Protein AF-A0A2R6FE51-F1 (afdb_monomer)

Structure (mmCIF, N/CA/C/O backbone):
data_AF-A0A2R6FE51-F1
#
_entry.id   AF-A0A2R6FE51-F1
#
loop_
_atom_site.group_PDB
_atom_site.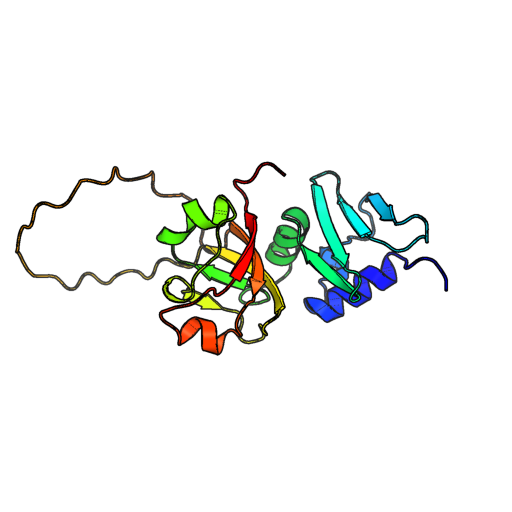id
_atom_site.type_symbol
_atom_site.label_atom_id
_atom_site.label_alt_id
_atom_site.label_comp_id
_atom_site.label_asym_id
_atom_site.label_entity_id
_atom_site.label_seq_id
_atom_site.pdbx_PDB_ins_code
_atom_site.Cartn_x
_atom_site.Cartn_y
_atom_site.Cartn_z
_atom_site.occupancy
_atom_site.B_iso_or_equiv
_atom_site.auth_seq_id
_atom_site.auth_comp_id
_atom_site.auth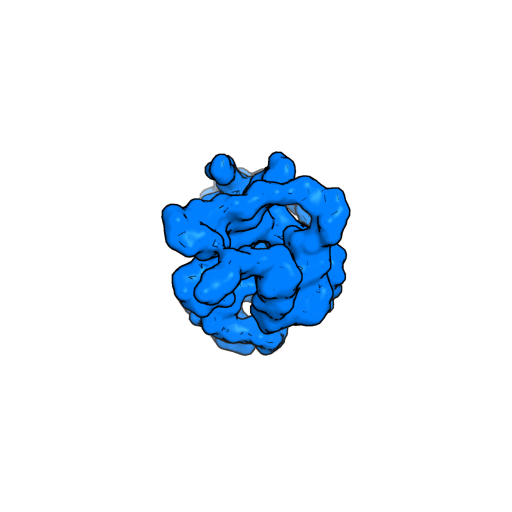_asym_id
_atom_site.auth_atom_id
_atom_site.pdbx_PDB_model_num
ATOM 1 N N . MET A 1 1 ? -25.058 5.814 13.619 1.00 47.75 1 MET A N 1
ATOM 2 C CA . MET A 1 1 ? -24.159 4.750 13.125 1.00 47.75 1 MET A CA 1
ATOM 3 C C . MET A 1 1 ? -23.076 4.583 14.176 1.00 47.75 1 MET A C 1
ATOM 5 O O . MET A 1 1 ? -22.530 5.600 14.585 1.00 47.75 1 MET A O 1
ATOM 9 N N . GLY A 1 2 ? -22.875 3.376 14.715 1.00 59.19 2 GLY A N 1
ATOM 10 C CA . GLY A 1 2 ? -21.846 3.139 15.736 1.00 59.19 2 GLY A CA 1
ATOM 11 C C . GLY A 1 2 ? -20.457 3.513 15.215 1.00 59.19 2 GLY A C 1
ATOM 12 O O . GLY A 1 2 ? -20.243 3.555 14.006 1.00 59.19 2 GLY A O 1
ATOM 13 N N . ALA A 1 3 ? -19.526 3.832 16.112 1.00 66.06 3 ALA A N 1
ATOM 14 C CA . ALA A 1 3 ? -18.155 4.113 15.708 1.00 66.06 3 ALA A CA 1
ATOM 15 C C . ALA A 1 3 ? -17.566 2.871 15.020 1.00 66.06 3 ALA A C 1
ATOM 17 O O . ALA A 1 3 ? -17.576 1.799 15.622 1.00 66.06 3 ALA A O 1
ATOM 18 N N . THR A 1 4 ? -17.039 3.022 13.797 1.00 79.56 4 THR A N 1
ATOM 19 C CA . THR A 1 4 ? -16.374 1.937 13.059 1.00 79.56 4 THR A CA 1
ATOM 20 C C . THR A 1 4 ? -15.359 1.245 13.964 1.00 79.56 4 THR A C 1
ATOM 22 O O . THR A 1 4 ? -14.414 1.879 14.467 1.00 79.56 4 THR A O 1
ATOM 25 N N . GLY A 1 5 ? -15.631 -0.028 14.239 1.00 88.88 5 GLY A N 1
ATOM 26 C CA . GLY A 1 5 ? -14.867 -0.881 15.142 1.00 88.88 5 GLY A CA 1
ATOM 27 C C . GLY A 1 5 ? -13.683 -1.536 14.438 1.00 88.88 5 GLY A C 1
ATOM 28 O O . GLY A 1 5 ? -13.526 -1.427 13.225 1.00 88.88 5 GLY A O 1
ATOM 29 N N . ILE A 1 6 ? -12.840 -2.237 15.197 1.00 93.75 6 ILE A N 1
ATOM 30 C CA . ILE A 1 6 ? -11.646 -2.875 14.629 1.00 93.75 6 ILE A CA 1
ATOM 31 C C . ILE A 1 6 ? -11.989 -3.994 13.636 1.00 93.75 6 ILE A C 1
ATOM 33 O O . ILE A 1 6 ? -11.335 -4.092 12.607 1.00 93.75 6 ILE A O 1
ATOM 37 N N . GLU A 1 7 ? -13.048 -4.772 13.877 1.00 95.31 7 GLU A N 1
ATOM 38 C CA . GLU A 1 7 ? -13.475 -5.839 12.953 1.00 95.31 7 GLU A CA 1
ATOM 39 C C . GLU A 1 7 ? -13.936 -5.289 11.597 1.00 95.31 7 GLU A C 1
ATOM 41 O O . GLU A 1 7 ? -13.681 -5.880 10.548 1.00 95.31 7 GLU A O 1
ATOM 46 N N . GLU A 1 8 ? -14.562 -4.112 11.597 1.00 95.06 8 GLU A N 1
ATOM 47 C CA . GLU A 1 8 ? -14.951 -3.432 10.363 1.00 95.06 8 GLU A CA 1
ATOM 48 C C . GLU A 1 8 ? -13.709 -2.944 9.606 1.00 95.06 8 GLU A C 1
ATOM 50 O O . GLU A 1 8 ? -13.599 -3.159 8.403 1.00 95.06 8 GLU A O 1
ATOM 55 N N . LEU A 1 9 ? -12.714 -2.390 10.312 1.00 97.00 9 LEU A N 1
ATOM 56 C CA . LEU A 1 9 ? -11.430 -2.021 9.704 1.00 97.00 9 LEU A CA 1
ATOM 57 C C . LEU A 1 9 ? -10.690 -3.241 9.133 1.00 97.00 9 LEU A C 1
ATOM 59 O O . LEU A 1 9 ? -10.099 -3.136 8.060 1.00 97.00 9 LEU A O 1
ATOM 63 N N . ARG A 1 10 ? -10.748 -4.401 9.801 1.00 98.00 10 ARG A N 1
ATOM 64 C CA . ARG A 1 10 ? -10.205 -5.659 9.261 1.00 98.00 10 ARG A CA 1
ATOM 65 C C . ARG A 1 10 ? -10.913 -6.079 7.982 1.00 98.00 10 ARG A C 1
ATOM 67 O O . ARG A 1 10 ? -10.242 -6.393 7.008 1.00 98.00 10 ARG A O 1
ATOM 74 N N . THR A 1 11 ? -12.241 -6.005 7.967 1.00 98.00 11 THR A N 1
ATOM 75 C CA . THR A 1 11 ? -13.047 -6.324 6.780 1.00 98.00 11 THR A CA 1
ATOM 76 C C . THR A 1 11 ? -12.675 -5.422 5.600 1.00 98.00 11 THR A C 1
ATOM 78 O O . THR A 1 11 ? -12.488 -5.904 4.485 1.00 98.00 11 THR A O 1
ATOM 81 N N . VAL A 1 12 ? -12.499 -4.117 5.839 1.00 97.94 12 VAL A N 1
ATOM 82 C CA . VAL A 1 12 ? -12.044 -3.180 4.798 1.00 97.94 12 VAL A CA 1
ATOM 83 C C . VAL A 1 12 ? -10.639 -3.535 4.306 1.00 97.94 12 VAL A C 1
ATOM 85 O O . VAL A 1 12 ? -10.382 -3.488 3.105 1.00 97.94 12 VAL A O 1
ATOM 88 N N . ALA A 1 13 ? -9.730 -3.912 5.206 1.00 98.50 13 ALA A N 1
ATOM 89 C CA . ALA A 1 13 ? -8.373 -4.299 4.835 1.00 98.50 13 ALA A CA 1
ATOM 90 C C . ALA A 1 13 ? -8.360 -5.570 3.976 1.00 98.50 13 ALA A C 1
ATOM 92 O O . ALA A 1 13 ? -7.676 -5.597 2.954 1.00 98.50 13 ALA A O 1
ATOM 93 N N . ASP A 1 14 ? -9.149 -6.581 4.347 1.00 98.50 14 ASP A N 1
ATOM 94 C CA . ASP A 1 14 ? -9.298 -7.809 3.563 1.00 98.50 14 ASP A CA 1
ATOM 95 C C . ASP A 1 14 ? -9.860 -7.527 2.167 1.00 98.50 14 ASP A C 1
ATOM 97 O O . ASP A 1 14 ? -9.422 -8.126 1.187 1.00 98.50 14 ASP A O 1
ATOM 101 N N . TYR A 1 15 ? -10.790 -6.576 2.055 1.00 97.69 15 TYR A N 1
ATOM 102 C CA . TYR A 1 15 ? -11.315 -6.149 0.762 1.00 97.69 15 TYR A CA 1
ATOM 103 C C . TYR A 1 15 ? -10.266 -5.414 -0.083 1.00 97.69 15 TYR A C 1
ATOM 105 O O . TYR A 1 15 ? -10.158 -5.654 -1.282 1.00 97.69 15 TYR A O 1
ATOM 113 N N . GLN A 1 16 ? -9.495 -4.513 0.528 1.00 98.25 16 GLN A N 1
ATOM 114 C CA . GLN A 1 16 ? -8.570 -3.646 -0.201 1.00 98.25 16 GLN A CA 1
ATOM 115 C C . GLN A 1 16 ? -7.270 -4.347 -0.614 1.00 98.25 16 GLN A C 1
ATOM 117 O O . GLN A 1 16 ? -6.754 -4.074 -1.692 1.00 98.25 16 GLN A O 1
ATOM 122 N N . PHE A 1 17 ? -6.726 -5.217 0.236 1.00 98.38 17 PHE A N 1
ATOM 123 C CA . PHE A 1 17 ? -5.410 -5.838 0.029 1.00 98.38 17 PHE A CA 1
ATOM 124 C C . PHE A 1 17 ? -5.492 -7.359 -0.195 1.00 98.38 17 PHE A C 1
ATOM 126 O O . PHE A 1 17 ? -4.527 -7.997 -0.626 1.00 98.38 17 PHE A O 1
ATOM 133 N N . GLY A 1 18 ? -6.657 -7.953 0.065 1.00 97.75 18 GLY A N 1
ATOM 134 C CA . GLY A 1 18 ? -6.905 -9.387 -0.016 1.00 97.75 18 GLY A CA 1
ATOM 135 C C . GLY A 1 18 ? -7.064 -10.047 1.350 1.00 97.75 18 GLY A C 1
ATOM 136 O O . GLY A 1 18 ? -6.612 -9.537 2.374 1.00 97.75 18 GLY A O 1
ATOM 137 N N . ALA A 1 19 ? -7.705 -11.216 1.346 1.00 98.00 19 ALA A N 1
ATOM 138 C CA . ALA A 1 19 ? -8.015 -11.972 2.553 1.00 98.00 19 ALA A CA 1
ATOM 139 C C . ALA A 1 19 ? -6.767 -12.237 3.414 1.00 98.00 19 ALA A C 1
ATOM 141 O O . ALA A 1 19 ? -5.756 -12.738 2.921 1.00 98.00 19 ALA A O 1
ATOM 142 N N . GLY A 1 20 ? -6.860 -11.918 4.706 1.00 98.00 20 GLY A N 1
ATOM 143 C CA . GLY A 1 20 ? -5.772 -12.031 5.679 1.00 98.00 20 GLY A CA 1
ATOM 144 C C . GLY A 1 20 ? -5.088 -10.696 5.989 1.00 98.00 20 GLY A C 1
ATOM 145 O O . GLY A 1 20 ? -4.409 -10.585 7.012 1.00 98.00 20 GLY A O 1
ATOM 146 N N . ALA A 1 21 ? -5.308 -9.659 5.176 1.00 98.56 21 ALA A N 1
ATOM 147 C CA . ALA A 1 21 ? -4.768 -8.326 5.418 1.00 98.56 21 ALA A CA 1
ATOM 148 C C . ALA A 1 21 ? -5.311 -7.696 6.704 1.00 98.56 21 ALA A C 1
ATOM 150 O O . ALA A 1 21 ? -4.578 -6.988 7.391 1.00 98.56 21 ALA A O 1
ATOM 151 N N . GLY A 1 22 ? -6.569 -7.959 7.064 1.00 98.44 22 GLY A N 1
ATOM 152 C CA . GLY A 1 22 ? -7.162 -7.453 8.297 1.00 98.44 22 GLY A CA 1
ATOM 153 C C . GLY A 1 22 ? -6.428 -7.953 9.538 1.00 98.44 22 GLY A C 1
ATOM 154 O O . GLY A 1 22 ? -6.055 -7.159 10.402 1.00 98.44 22 GLY A O 1
ATOM 155 N N . ALA A 1 23 ? -6.164 -9.259 9.607 1.00 98.06 23 ALA A N 1
ATOM 156 C CA . ALA A 1 23 ? -5.393 -9.852 10.697 1.00 98.06 23 ALA A CA 1
ATOM 157 C C . ALA A 1 23 ? -3.926 -9.393 10.682 1.00 98.06 23 ALA A C 1
ATOM 159 O O . ALA A 1 23 ? -3.364 -9.140 11.744 1.00 98.06 23 ALA A O 1
ATOM 160 N N . ALA A 1 24 ? -3.329 -9.233 9.497 1.00 98.12 24 ALA A N 1
ATOM 161 C CA . ALA A 1 24 ? -1.959 -8.751 9.350 1.00 98.12 24 ALA A CA 1
ATOM 162 C C . ALA A 1 24 ? -1.788 -7.304 9.825 1.00 98.12 24 ALA A C 1
ATOM 164 O O . ALA A 1 24 ? -0.874 -7.005 10.587 1.00 98.12 24 ALA A O 1
ATOM 165 N N . LEU A 1 25 ? -2.662 -6.396 9.383 1.00 98.31 25 LEU A N 1
ATOM 166 C CA . LEU A 1 25 ? -2.600 -4.980 9.744 1.00 98.31 25 LEU A CA 1
ATOM 167 C C . LEU A 1 25 ? -3.034 -4.751 11.190 1.00 98.31 25 LEU A C 1
ATOM 169 O O . LEU A 1 25 ? -2.428 -3.932 11.881 1.00 98.31 25 LEU A O 1
ATOM 173 N N . PHE A 1 26 ? -4.042 -5.484 11.666 1.00 97.94 26 PHE A N 1
ATOM 174 C CA . PHE A 1 26 ? -4.624 -5.309 12.995 1.00 97.94 26 PHE A CA 1
ATOM 175 C C . PHE A 1 26 ? -4.671 -6.634 13.780 1.00 97.94 26 PHE A C 1
ATOM 177 O O . PHE A 1 26 ? -5.770 -7.144 14.026 1.00 97.94 26 PHE A O 1
ATOM 184 N N . PRO A 1 27 ? -3.530 -7.197 14.219 1.00 96.75 27 PRO A N 1
ATOM 185 C CA . PRO A 1 27 ? -3.501 -8.460 14.963 1.00 96.75 27 PRO A CA 1
ATOM 186 C C . PRO A 1 27 ? -4.374 -8.389 16.223 1.00 96.75 27 PRO A C 1
ATOM 188 O O . PRO A 1 27 ? -4.352 -7.350 16.880 1.00 96.75 27 PRO A O 1
ATOM 191 N N . PRO A 1 28 ? -5.152 -9.428 16.586 1.00 91.06 28 PRO A N 1
ATOM 192 C CA . PRO A 1 28 ? -6.153 -9.368 17.661 1.00 91.06 28 PRO A CA 1
ATOM 193 C C . PRO A 1 28 ? -5.609 -8.958 19.028 1.00 91.06 28 PRO A C 1
ATOM 195 O O . PRO A 1 28 ? -6.221 -8.112 19.682 1.00 91.06 28 PRO A O 1
ATOM 198 N N . GLU A 1 29 ? -4.443 -9.466 19.408 1.00 89.38 29 GLU A N 1
ATOM 199 C CA . GLU A 1 29 ? -3.879 -9.285 20.753 1.00 89.38 29 GLU A CA 1
ATOM 200 C C . GLU A 1 29 ? -2.883 -8.123 20.862 1.00 89.38 29 GLU A C 1
ATOM 202 O O . GLU A 1 29 ? -2.301 -7.893 21.914 1.00 89.38 29 GLU A O 1
ATOM 207 N N . GLU A 1 30 ? -2.692 -7.362 19.787 1.00 93.88 30 GLU A N 1
ATOM 208 C CA . GLU A 1 30 ? -1.753 -6.244 19.785 1.00 93.88 30 GLU A CA 1
ATOM 209 C C . GLU A 1 30 ? -2.379 -4.946 20.321 1.00 93.88 30 GLU A C 1
ATOM 211 O O . GLU A 1 30 ? -3.463 -4.536 19.897 1.00 93.88 30 GLU A O 1
ATOM 216 N N . GLU A 1 31 ? -1.672 -4.231 21.197 1.00 93.62 31 GLU A N 1
ATOM 217 C CA . GLU A 1 31 ? -2.066 -2.875 21.581 1.00 93.62 31 GLU A CA 1
ATOM 218 C C . GLU A 1 31 ? -1.964 -1.897 20.404 1.00 93.62 31 GLU A C 1
ATOM 220 O O . GLU A 1 31 ? -0.969 -1.832 19.684 1.00 93.62 31 GLU A O 1
ATOM 225 N N . ARG A 1 32 ? -3.007 -1.082 20.221 1.00 95.00 32 ARG A N 1
ATOM 226 C CA . ARG A 1 32 ? -3.081 -0.123 19.116 1.00 95.00 32 ARG A CA 1
ATOM 227 C C . ARG A 1 32 ? -3.832 1.134 19.510 1.00 95.00 32 ARG A C 1
ATOM 229 O O . ARG A 1 32 ? -4.841 1.080 20.212 1.00 95.00 32 ARG A O 1
ATOM 236 N N . THR A 1 33 ? -3.393 2.262 18.968 1.00 96.38 33 THR A N 1
ATOM 237 C CA . THR A 1 33 ? -4.095 3.539 19.110 1.00 96.38 33 THR A CA 1
ATOM 238 C C . THR A 1 33 ? -4.880 3.836 17.841 1.00 96.38 33 THR A C 1
ATOM 240 O O . THR A 1 33 ? -4.303 3.964 16.762 1.00 96.38 33 THR A O 1
ATOM 243 N N . ILE A 1 34 ? -6.199 3.996 17.965 1.00 95.94 34 ILE A N 1
ATOM 244 C CA . ILE A 1 34 ? -7.051 4.472 16.869 1.00 95.94 34 ILE A CA 1
ATOM 245 C C . ILE A 1 34 ? -7.342 5.949 17.105 1.00 95.94 34 ILE A C 1
ATOM 247 O O . ILE A 1 34 ? -8.166 6.301 17.951 1.00 95.94 34 ILE A O 1
ATOM 251 N N . ARG A 1 35 ? -6.689 6.820 16.335 1.00 95.69 35 ARG A N 1
ATOM 252 C CA . ARG A 1 35 ? -7.042 8.240 16.300 1.00 95.69 35 ARG A CA 1
ATOM 253 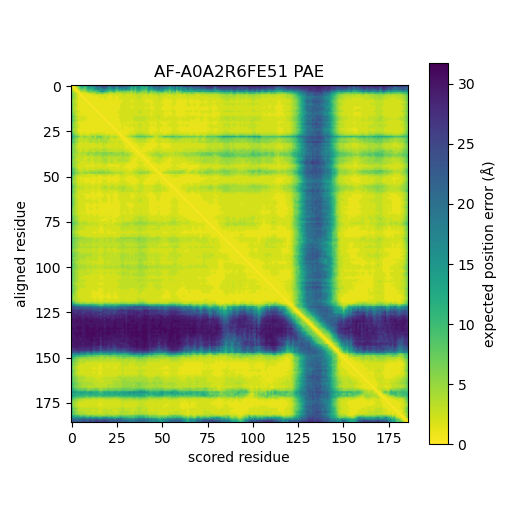C C . ARG A 1 35 ? -8.343 8.402 15.536 1.00 95.69 35 ARG A C 1
ATOM 255 O O . ARG A 1 35 ? -8.500 7.873 14.431 1.00 95.69 35 ARG A O 1
ATOM 262 N N . ARG A 1 36 ? -9.272 9.135 16.138 1.00 94.56 36 ARG A N 1
ATOM 263 C CA . ARG A 1 36 ? -10.607 9.380 15.599 1.00 94.56 36 ARG A CA 1
ATOM 264 C C . ARG A 1 36 ? -10.847 10.877 15.473 1.00 94.56 36 ARG A C 1
ATOM 266 O O . ARG A 1 36 ? -10.330 11.655 16.270 1.00 94.56 36 ARG A O 1
ATOM 273 N N . SER A 1 37 ? -11.651 11.261 14.488 1.00 92.25 37 SER A N 1
ATOM 274 C CA . SER A 1 37 ? -12.201 12.613 14.413 1.00 92.25 37 SER A CA 1
ATOM 275 C C . SER A 1 37 ? -13.126 12.890 15.604 1.00 92.25 37 SER A C 1
ATOM 277 O O . SER A 1 37 ? -13.578 11.968 16.286 1.00 92.25 37 SER A O 1
ATOM 279 N N . THR A 1 38 ? -13.523 14.151 15.782 1.00 89.19 38 THR A N 1
ATOM 280 C CA . THR A 1 38 ? -14.549 14.552 16.762 1.00 89.19 38 THR A CA 1
ATOM 281 C C . THR A 1 38 ? -15.876 13.808 16.570 1.00 89.19 38 THR A C 1
ATOM 283 O O . THR A 1 38 ? -16.582 13.541 17.534 1.00 89.19 38 THR A O 1
ATOM 286 N N . SER A 1 39 ? -16.207 13.427 15.331 1.00 88.50 39 SER A N 1
ATOM 287 C CA . SER A 1 39 ? -17.398 12.630 15.006 1.00 88.50 39 SER A CA 1
ATOM 288 C C . SER A 1 39 ? -17.245 11.125 15.276 1.00 88.50 39 SER A C 1
ATOM 290 O O . SER A 1 39 ? -18.169 10.363 15.009 1.00 88.50 39 SER A O 1
ATOM 292 N N . GLY A 1 40 ? -16.090 10.674 15.775 1.00 88.06 40 GLY A N 1
ATOM 293 C CA . GLY A 1 40 ? -15.810 9.270 16.094 1.00 88.06 40 GLY A CA 1
ATOM 294 C C . GLY A 1 40 ? -15.319 8.422 14.913 1.00 88.06 40 GLY A C 1
ATOM 295 O O . GLY A 1 40 ? -15.016 7.235 15.091 1.00 88.06 40 GLY A O 1
ATOM 296 N N . ARG A 1 41 ? -15.189 9.012 13.718 1.00 90.50 41 ARG A N 1
ATOM 297 C CA . ARG A 1 41 ? -14.677 8.332 12.520 1.00 90.50 41 ARG A CA 1
ATOM 298 C C . ARG A 1 41 ? -13.195 7.978 12.712 1.00 90.50 41 ARG A C 1
ATOM 300 O O . ARG A 1 41 ? -12.428 8.876 13.063 1.00 90.50 41 ARG A O 1
ATOM 307 N N . PRO A 1 42 ? -12.756 6.734 12.449 1.00 92.81 42 PRO A N 1
ATOM 308 C CA . PRO A 1 42 ? -11.332 6.412 12.400 1.00 92.81 42 PRO A CA 1
ATOM 309 C C . PRO A 1 42 ? -10.602 7.284 11.377 1.00 92.81 42 PRO A C 1
ATOM 311 O O . PRO A 1 42 ? -11.110 7.522 10.284 1.00 92.81 42 PRO A O 1
ATOM 314 N N . GLN A 1 43 ? -9.413 7.753 11.738 1.00 95.69 43 GLN A N 1
ATOM 315 C CA . GLN A 1 43 ? -8.538 8.529 10.860 1.00 95.69 43 GLN A CA 1
ATOM 316 C C . GLN A 1 43 ? -7.169 7.882 10.728 1.00 95.69 43 GLN A C 1
ATOM 318 O O . GLN A 1 43 ? -6.619 7.850 9.634 1.00 95.69 43 GLN A O 1
ATOM 323 N N . GLN A 1 44 ? -6.606 7.368 11.822 1.00 96.69 44 GLN A N 1
ATOM 324 C CA . GLN A 1 44 ? -5.312 6.691 11.805 1.00 96.69 44 GLN A CA 1
ATOM 325 C C . GLN A 1 44 ? -5.303 5.539 12.796 1.00 96.69 44 GLN A C 1
ATOM 327 O O . GLN A 1 44 ? -5.863 5.653 13.887 1.00 96.69 44 GLN A O 1
ATOM 332 N N . VAL A 1 45 ? -4.628 4.458 12.422 1.00 97.69 45 VAL A N 1
ATOM 333 C CA . VAL A 1 45 ? -4.309 3.351 13.322 1.00 97.69 45 VAL A CA 1
ATOM 334 C C . VAL A 1 45 ? -2.796 3.300 13.485 1.00 97.69 45 VAL A C 1
ATOM 336 O O . VAL A 1 45 ? -2.052 3.278 12.501 1.00 97.69 45 VAL A O 1
ATOM 339 N N . LEU A 1 46 ? -2.353 3.322 14.736 1.00 97.50 46 LEU A N 1
ATOM 340 C CA . LEU A 1 46 ? -0.953 3.341 15.141 1.00 97.50 46 LEU A CA 1
ATOM 341 C C . LEU A 1 46 ? -0.662 2.092 15.978 1.00 97.50 46 LEU A C 1
ATOM 343 O O . LEU A 1 46 ? -1.442 1.767 16.877 1.00 97.50 46 LEU A O 1
ATOM 347 N N . ALA A 1 47 ? 0.462 1.445 15.698 1.00 95.88 47 ALA A N 1
ATOM 348 C CA . ALA A 1 47 ? 1.104 0.478 16.581 1.00 95.88 47 ALA A CA 1
ATOM 349 C C . ALA A 1 47 ? 2.215 1.185 17.375 1.00 95.88 47 ALA A C 1
ATOM 351 O O . ALA A 1 47 ? 2.535 2.344 17.092 1.00 95.88 47 ALA A O 1
ATOM 352 N N . GLY A 1 48 ? 2.826 0.496 18.342 1.00 92.56 48 GLY A N 1
ATOM 353 C CA . GLY A 1 48 ? 3.958 1.048 19.101 1.00 92.56 48 GLY A CA 1
ATOM 354 C C . GLY A 1 48 ? 5.127 1.496 18.211 1.00 92.56 48 GLY A C 1
ATOM 355 O O . GLY A 1 48 ? 5.784 2.487 18.507 1.00 92.56 48 GLY A O 1
ATOM 356 N N . GLU A 1 49 ? 5.324 0.815 17.081 1.00 90.88 49 GLU A N 1
ATOM 357 C CA . GLU A 1 49 ? 6.397 1.069 16.108 1.00 90.88 49 GLU A CA 1
ATOM 358 C C . GLU A 1 49 ? 6.094 2.234 15.148 1.00 90.88 49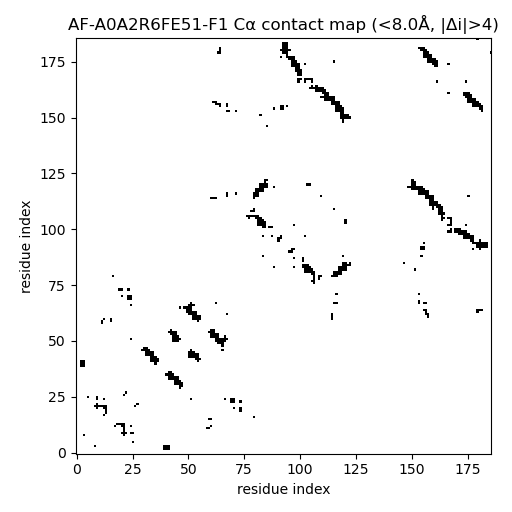 GLU A C 1
ATOM 360 O O . GLU A 1 49 ? 6.980 2.699 14.437 1.00 90.88 49 GLU A O 1
ATOM 365 N N . GLY A 1 50 ? 4.844 2.710 15.094 1.00 95.19 50 GLY A N 1
ATOM 366 C CA . GLY A 1 50 ? 4.446 3.806 14.215 1.00 95.19 50 GLY A CA 1
ATOM 367 C C . GLY A 1 50 ? 3.121 3.585 13.490 1.00 95.19 50 GLY A C 1
ATOM 368 O O . GLY A 1 50 ? 2.247 2.819 13.907 1.00 95.19 50 GLY A O 1
ATOM 369 N N . ARG A 1 51 ? 2.929 4.318 12.388 1.00 97.56 51 ARG A N 1
ATOM 370 C CA . ARG A 1 51 ? 1.663 4.318 11.646 1.00 97.56 51 ARG A CA 1
ATOM 371 C C . ARG A 1 51 ? 1.470 3.025 10.862 1.00 97.56 51 ARG A C 1
ATOM 373 O O . ARG A 1 51 ? 2.244 2.726 9.957 1.00 97.56 51 ARG A O 1
ATOM 380 N N . VAL A 1 52 ? 0.366 2.334 11.142 1.00 98.50 52 VAL A N 1
ATOM 381 C CA . VAL A 1 52 ? -0.090 1.176 10.365 1.00 98.50 52 VAL A CA 1
ATOM 382 C C . VAL A 1 52 ? -0.815 1.668 9.115 1.00 98.50 52 VAL A C 1
ATOM 384 O O . VAL A 1 52 ? -0.369 1.422 7.997 1.00 98.50 52 VAL A O 1
ATOM 387 N N . VAL A 1 53 ? -1.889 2.441 9.299 1.00 98.56 53 VAL A N 1
ATOM 388 C CA . VAL A 1 53 ? -2.681 3.026 8.205 1.00 98.56 53 VAL A CA 1
ATOM 389 C C . VAL A 1 53 ? -3.242 4.397 8.575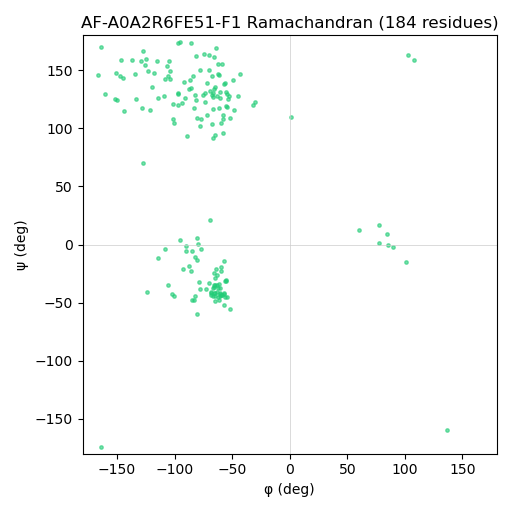 1.00 98.56 53 VAL A C 1
ATOM 391 O O . VAL A 1 53 ? -3.436 4.708 9.754 1.00 98.56 53 VAL A O 1
ATOM 394 N N . SER A 1 54 ? -3.581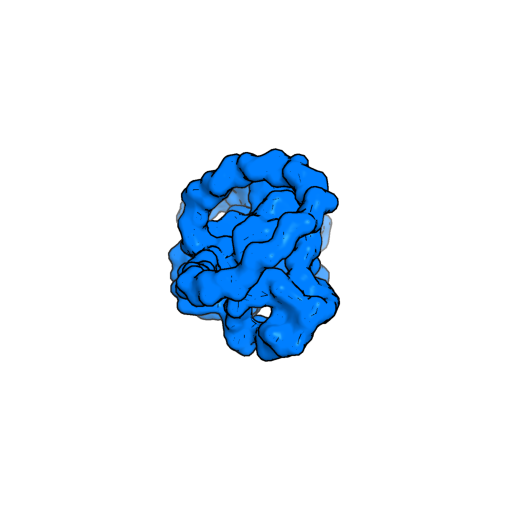 5.193 7.562 1.00 98.06 54 SER A N 1
ATOM 395 C CA . SER A 1 54 ? -4.618 6.224 7.683 1.00 98.06 54 SER A CA 1
ATOM 396 C C . SER A 1 54 ? -5.892 5.751 6.988 1.00 98.06 54 SER A C 1
ATOM 398 O O . SER A 1 54 ? -5.819 5.111 5.945 1.00 98.06 54 SER A O 1
ATOM 400 N N . TYR A 1 55 ? -7.054 6.065 7.556 1.00 97.25 55 TYR A N 1
ATOM 401 C CA . TYR A 1 55 ? -8.360 5.744 6.992 1.00 97.25 55 TYR A CA 1
ATOM 402 C C . TYR A 1 55 ? -8.954 6.987 6.327 1.00 97.25 55 TYR A C 1
ATOM 404 O O . TYR A 1 55 ? -9.321 7.958 6.996 1.00 97.25 55 TYR A O 1
ATOM 412 N N . GLY A 1 56 ? -8.980 6.967 4.998 1.00 94.88 56 GLY A N 1
ATOM 413 C CA . GLY A 1 56 ? -9.397 8.069 4.147 1.00 94.88 56 GLY A CA 1
ATOM 414 C C . GLY A 1 56 ? -10.893 8.342 4.214 1.00 94.88 56 GLY A C 1
ATOM 415 O O . GLY A 1 56 ? -11.690 7.521 4.683 1.00 94.88 56 GLY A O 1
ATOM 416 N N . VAL A 1 57 ? -11.287 9.532 3.743 1.00 93.06 57 VAL A N 1
ATOM 417 C CA . VAL A 1 57 ? -12.702 9.935 3.720 1.00 93.06 57 VAL A CA 1
ATOM 418 C C . VAL A 1 57 ? -13.555 9.089 2.769 1.00 93.06 57 VAL A C 1
ATOM 420 O O . VAL A 1 57 ? -14.751 8.920 3.006 1.00 93.06 57 VAL A O 1
ATOM 423 N N . ASP A 1 58 ? -12.894 8.512 1.776 1.00 93.69 58 ASP A N 1
ATOM 424 C CA . ASP A 1 58 ? -13.363 7.580 0.753 1.00 93.69 58 ASP A CA 1
ATOM 425 C C . ASP A 1 58 ? -13.546 6.136 1.250 1.00 93.69 58 ASP A C 1
ATOM 427 O O . ASP A 1 58 ? -14.002 5.286 0.493 1.00 93.69 58 ASP A O 1
ATOM 431 N N . GLY A 1 59 ? -13.204 5.848 2.510 1.00 94.12 59 GLY A N 1
ATOM 432 C CA . GLY A 1 59 ? -13.305 4.500 3.069 1.00 94.12 59 GLY A CA 1
ATOM 433 C C . GLY A 1 59 ? -12.170 3.571 2.639 1.00 94.12 59 GLY A C 1
ATOM 434 O O . GLY A 1 59 ? -12.297 2.359 2.788 1.00 94.12 59 GLY A O 1
ATOM 435 N N . ARG A 1 60 ? -11.061 4.116 2.121 1.00 96.81 60 ARG A N 1
ATOM 436 C CA . ARG A 1 60 ? -9.851 3.355 1.793 1.00 96.81 60 ARG A CA 1
ATOM 437 C C . ARG A 1 60 ? -8.732 3.625 2.790 1.00 96.81 60 ARG A C 1
ATOM 439 O O . ARG A 1 60 ? -8.648 4.690 3.403 1.00 96.81 60 ARG A O 1
ATOM 446 N N . PHE A 1 61 ? -7.841 2.658 2.939 1.00 98.50 61 PHE A N 1
ATOM 447 C CA . PHE A 1 61 ? -6.606 2.820 3.684 1.00 98.50 61 PHE A CA 1
ATOM 448 C C . PHE A 1 61 ? -5.488 3.378 2.813 1.00 98.50 61 PHE A C 1
ATOM 450 O O . PHE A 1 61 ? -5.312 2.970 1.666 1.00 98.50 61 PHE A O 1
ATOM 457 N N . THR A 1 62 ? -4.687 4.251 3.414 1.00 98.44 62 THR A N 1
ATOM 458 C CA . THR A 1 62 ? -3.319 4.521 2.974 1.00 98.44 62 THR A CA 1
ATOM 459 C C . THR A 1 62 ? -2.343 3.929 3.977 1.00 98.44 62 THR A C 1
ATOM 461 O O . THR A 1 62 ? -2.601 3.945 5.185 1.00 98.44 62 THR A O 1
ATOM 464 N N . LEU A 1 63 ? -1.228 3.386 3.500 1.00 98.50 63 LEU A N 1
ATOM 465 C CA . LEU A 1 63 ? -0.285 2.662 4.346 1.00 98.50 63 LEU A CA 1
ATOM 466 C C . LEU A 1 63 ? 0.694 3.624 5.043 1.00 98.50 63 LEU A C 1
ATOM 468 O O . LEU A 1 63 ? 1.106 4.664 4.521 1.00 98.50 63 LEU A O 1
ATOM 472 N N . GLY A 1 64 ? 1.064 3.290 6.276 1.00 98.25 64 GLY A N 1
ATOM 473 C CA . GLY A 1 64 ? 2.377 3.649 6.812 1.00 98.25 64 GLY A CA 1
ATOM 474 C C . GLY A 1 64 ? 3.356 2.488 6.630 1.00 98.25 64 GLY A C 1
ATOM 475 O O . GLY A 1 64 ? 2.958 1.404 6.203 1.00 98.25 64 GLY A O 1
ATOM 476 N N . LEU A 1 65 ? 4.631 2.706 6.965 1.00 97.56 65 LEU A N 1
ATOM 477 C CA . LEU A 1 65 ? 5.667 1.677 6.805 1.00 97.56 65 LEU A CA 1
ATOM 478 C C . LEU A 1 65 ? 5.368 0.423 7.631 1.00 97.56 65 LEU A C 1
ATOM 480 O O . LEU A 1 65 ? 5.430 -0.673 7.088 1.00 97.56 65 LEU A O 1
ATOM 484 N N . VAL A 1 66 ? 4.910 0.575 8.880 1.00 98.12 66 VAL A N 1
ATOM 485 C CA . VAL A 1 66 ? 4.532 -0.565 9.738 1.00 98.12 66 VAL A CA 1
ATOM 486 C C . VAL A 1 66 ? 3.453 -1.427 9.072 1.00 98.12 66 VAL A C 1
ATOM 488 O O . VAL A 1 66 ? 3.532 -2.654 9.079 1.00 98.12 66 VAL A O 1
ATOM 491 N N . GLY A 1 67 ? 2.446 -0.797 8.458 1.00 98.44 67 GLY A N 1
ATOM 492 C CA . GLY A 1 67 ? 1.411 -1.516 7.714 1.00 98.44 67 GLY A CA 1
ATOM 493 C C . GLY A 1 67 ? 1.969 -2.202 6.468 1.00 98.44 67 GLY A C 1
ATOM 494 O O . GLY A 1 67 ? 1.678 -3.372 6.227 1.00 98.44 67 GLY A O 1
ATOM 495 N N . GLY A 1 68 ? 2.810 -1.496 5.708 1.00 98.38 68 GLY A N 1
ATOM 496 C CA . GLY A 1 68 ? 3.459 -2.042 4.518 1.00 98.38 68 GLY A CA 1
ATOM 497 C C . GLY A 1 68 ? 4.317 -3.269 4.820 1.00 98.38 68 GLY A C 1
ATOM 498 O O . GLY A 1 68 ? 4.217 -4.279 4.128 1.00 98.38 68 GLY A O 1
ATOM 499 N N . GLU A 1 69 ? 5.096 -3.227 5.897 1.00 98.06 69 GLU A N 1
ATOM 500 C CA . GLU A 1 69 ? 5.913 -4.351 6.345 1.00 98.06 69 GLU A CA 1
ATOM 501 C C . GLU A 1 69 ? 5.079 -5.555 6.785 1.00 98.06 69 GLU A C 1
ATOM 503 O O . GLU A 1 69 ? 5.415 -6.692 6.457 1.00 98.06 69 GLU A O 1
ATOM 508 N N . ARG A 1 70 ? 3.975 -5.331 7.509 1.00 98.25 70 ARG A N 1
ATOM 509 C CA . ARG A 1 70 ? 3.060 -6.410 7.914 1.00 98.25 70 ARG A CA 1
ATOM 510 C C . ARG A 1 70 ? 2.470 -7.119 6.703 1.00 98.25 70 ARG A C 1
ATOM 512 O O . ARG A 1 70 ? 2.454 -8.351 6.667 1.00 98.25 70 ARG A O 1
ATOM 519 N N . LEU A 1 71 ? 2.037 -6.359 5.697 1.00 98.56 71 LEU A N 1
ATOM 520 C CA . LEU A 1 71 ? 1.547 -6.928 4.442 1.00 98.56 71 LEU A CA 1
ATOM 521 C C . LEU A 1 71 ? 2.663 -7.652 3.683 1.00 98.56 71 LEU A C 1
ATOM 523 O O . LEU A 1 71 ? 2.441 -8.764 3.206 1.00 98.56 71 LEU A O 1
ATOM 527 N N . ALA A 1 72 ? 3.872 -7.084 3.634 1.00 97.81 72 ALA A N 1
ATOM 528 C CA . ALA A 1 72 ? 5.019 -7.724 2.999 1.00 97.81 72 ALA A CA 1
ATOM 529 C C . ALA A 1 72 ? 5.377 -9.067 3.664 1.00 97.81 72 ALA A C 1
ATOM 531 O O . ALA A 1 72 ? 5.651 -10.046 2.975 1.00 97.81 72 ALA A O 1
ATOM 532 N N . ARG A 1 73 ? 5.341 -9.150 4.997 1.00 96.50 73 ARG A N 1
ATOM 533 C CA . ARG A 1 73 ? 5.610 -10.399 5.728 1.00 96.50 73 ARG A CA 1
ATOM 534 C C . ARG A 1 73 ? 4.499 -11.437 5.563 1.00 96.50 73 ARG A C 1
ATOM 536 O O . ARG A 1 73 ? 4.782 -12.629 5.561 1.00 96.50 73 ARG A O 1
ATOM 543 N N . THR A 1 74 ? 3.250 -10.994 5.431 1.00 97.38 74 THR A N 1
ATOM 544 C CA . THR A 1 74 ? 2.086 -11.893 5.377 1.00 97.38 74 THR A CA 1
ATOM 545 C C . THR A 1 74 ? 1.868 -12.470 3.987 1.00 97.38 74 THR A C 1
ATOM 547 O O . THR A 1 74 ? 1.582 -13.657 3.842 1.00 97.38 74 THR A O 1
ATOM 550 N N . PHE A 1 75 ? 1.962 -11.633 2.956 1.00 97.44 75 PHE A N 1
ATOM 551 C CA . PHE A 1 75 ? 1.600 -12.044 1.612 1.00 97.44 75 PHE A CA 1
ATOM 552 C C . PHE A 1 75 ? 2.811 -12.472 0.791 1.00 97.44 75 PHE A C 1
ATOM 554 O O . PHE A 1 75 ? 3.770 -11.695 0.683 1.00 97.44 75 PHE A O 1
ATOM 561 N N . PRO A 1 76 ? 2.752 -13.648 0.134 1.00 95.81 76 PRO A N 1
ATOM 562 C CA . PRO A 1 76 ? 3.771 -14.035 -0.825 1.00 95.81 76 PRO A CA 1
ATOM 563 C C . PRO A 1 76 ? 3.797 -13.050 -1.997 1.00 95.81 76 PRO A C 1
ATOM 565 O O . PRO A 1 76 ? 2.804 -12.383 -2.310 1.00 95.81 76 PRO A O 1
ATOM 568 N N . ARG A 1 77 ? 4.949 -12.968 -2.664 1.00 94.44 77 ARG A N 1
ATOM 569 C CA . ARG A 1 77 ? 5.056 -12.238 -3.930 1.00 94.44 77 ARG A CA 1
ATOM 570 C C . ARG A 1 77 ? 4.141 -12.889 -4.983 1.00 94.44 77 ARG A C 1
ATOM 572 O O . ARG A 1 77 ? 3.961 -14.105 -4.934 1.00 94.44 77 ARG A O 1
ATOM 579 N N . PRO A 1 78 ? 3.564 -12.109 -5.911 1.00 96.19 78 PRO A N 1
ATOM 580 C CA . PRO A 1 78 ? 3.796 -10.677 -6.114 1.00 96.19 78 PRO A CA 1
ATOM 581 C C . PRO A 1 78 ? 2.856 -9.762 -5.315 1.00 96.19 78 PRO A C 1
ATOM 583 O O . PRO A 1 78 ? 3.020 -8.554 -5.383 1.00 96.19 78 PRO A O 1
ATOM 586 N N . ARG A 1 79 ? 1.912 -10.297 -4.530 1.00 97.81 79 ARG A N 1
ATOM 587 C CA . ARG A 1 79 ? 0.759 -9.549 -3.996 1.00 97.81 79 ARG A CA 1
ATOM 588 C C . ARG A 1 79 ? 1.104 -8.167 -3.423 1.00 97.81 79 ARG A C 1
ATOM 590 O O . ARG A 1 79 ? 1.972 -8.053 -2.549 1.00 97.81 79 ARG A O 1
ATOM 597 N N . CYS A 1 80 ? 0.374 -7.157 -3.899 1.00 97.75 80 CYS A N 1
ATOM 598 C CA . CYS A 1 80 ? 0.472 -5.736 -3.562 1.00 97.75 80 CYS A CA 1
ATOM 599 C C . CYS A 1 80 ? 1.832 -5.084 -3.859 1.00 97.75 80 CYS A C 1
ATOM 601 O O . CYS A 1 80 ? 2.080 -3.989 -3.354 1.00 97.75 80 CYS A O 1
ATOM 603 N N . ARG A 1 81 ? 2.735 -5.720 -4.616 1.00 98.56 81 ARG A N 1
ATOM 604 C CA . ARG A 1 81 ? 4.100 -5.213 -4.817 1.00 98.56 81 ARG A CA 1
ATOM 605 C C . ARG A 1 81 ? 4.323 -4.619 -6.195 1.00 98.56 81 ARG A C 1
ATOM 607 O O . ARG A 1 81 ? 3.850 -5.139 -7.200 1.00 98.56 81 ARG A O 1
ATOM 614 N N . VAL A 1 82 ? 5.147 -3.579 -6.210 1.00 98.56 82 VAL A N 1
ATOM 615 C CA . VAL A 1 82 ? 5.851 -3.069 -7.385 1.00 98.56 82 VAL A CA 1
ATOM 616 C C . VAL A 1 82 ? 7.338 -3.132 -7.065 1.00 98.56 82 VAL A C 1
ATOM 618 O O . VAL A 1 82 ? 7.807 -2.488 -6.126 1.00 98.56 82 VAL A O 1
ATOM 621 N N . SER A 1 83 ? 8.080 -3.946 -7.801 1.00 97.88 83 SER A N 1
ATOM 622 C CA . SER A 1 83 ? 9.519 -4.077 -7.630 1.00 97.88 83 SER A CA 1
ATOM 623 C C . SER A 1 83 ? 10.270 -3.110 -8.543 1.00 97.88 83 SER A C 1
ATOM 625 O O . SER A 1 83 ? 9.881 -2.894 -9.693 1.00 97.88 83 SER A O 1
ATOM 627 N N . VAL A 1 84 ? 11.339 -2.507 -8.025 1.00 96.62 84 VAL A N 1
ATOM 628 C CA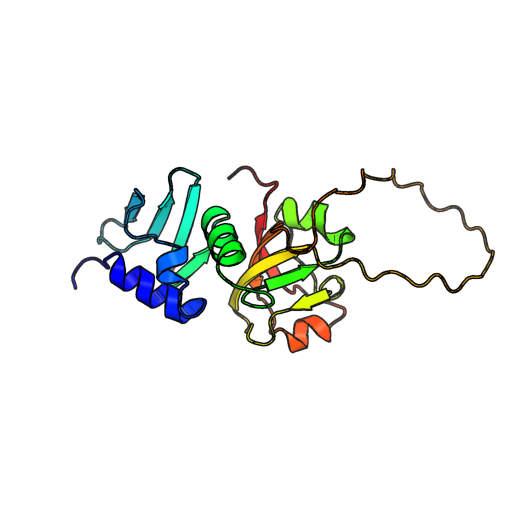 . VAL A 1 84 ? 12.184 -1.555 -8.760 1.00 96.62 84 VAL A CA 1
ATOM 629 C C . VAL A 1 84 ? 13.649 -1.971 -8.720 1.00 96.62 84 VAL A C 1
ATOM 631 O O . VAL A 1 84 ? 14.080 -2.663 -7.798 1.00 96.62 84 VAL A O 1
ATOM 634 N N . GLY A 1 85 ? 14.423 -1.550 -9.719 1.00 92.62 85 GLY A N 1
ATOM 635 C CA . GLY A 1 85 ? 15.865 -1.804 -9.752 1.00 92.62 85 GLY A CA 1
ATOM 636 C C . GLY A 1 85 ? 16.642 -1.081 -8.641 1.00 92.62 85 GLY A C 1
ATOM 637 O O . GLY A 1 85 ? 16.161 -0.107 -8.052 1.00 92.62 85 GLY A O 1
ATOM 638 N N . THR A 1 86 ? 17.865 -1.547 -8.373 1.00 93.44 86 THR A N 1
ATOM 639 C CA . THR A 1 86 ? 18.781 -0.974 -7.366 1.00 93.44 86 THR A CA 1
ATOM 640 C C . THR A 1 86 ? 19.046 0.516 -7.586 1.00 93.44 86 THR A C 1
ATOM 642 O O . THR A 1 86 ? 19.155 1.268 -6.620 1.00 93.44 86 THR A O 1
ATOM 645 N N . GLU A 1 87 ? 19.032 0.980 -8.836 1.00 92.56 87 GLU A N 1
ATOM 646 C CA . GLU A 1 87 ? 19.178 2.389 -9.207 1.00 92.56 87 GLU A CA 1
ATOM 647 C C . GLU A 1 87 ? 18.090 3.305 -8.616 1.00 92.56 87 GLU A C 1
ATOM 649 O O . GLU A 1 87 ? 18.298 4.510 -8.476 1.00 92.56 87 GLU A O 1
ATOM 654 N N . SER A 1 88 ? 16.927 2.752 -8.255 1.00 94.69 88 SER A N 1
ATOM 655 C CA . SER A 1 88 ? 15.813 3.515 -7.679 1.00 94.69 88 SER A CA 1
ATOM 656 C C . SER A 1 88 ? 15.885 3.645 -6.160 1.00 94.69 88 SER A C 1
ATOM 658 O O . SER A 1 88 ? 15.227 4.525 -5.603 1.00 94.69 88 SER A O 1
ATOM 660 N N . VAL A 1 89 ? 16.670 2.800 -5.483 1.00 94.44 89 VAL A N 1
ATOM 661 C CA . VAL A 1 89 ? 16.718 2.700 -4.015 1.00 94.44 89 VAL A CA 1
ATOM 662 C C . VAL A 1 89 ? 16.939 4.049 -3.323 1.00 94.44 89 VAL A C 1
ATOM 664 O O . VAL A 1 89 ? 16.080 4.409 -2.514 1.00 94.44 89 VAL A O 1
ATOM 667 N N . PRO A 1 90 ? 17.992 4.839 -3.628 1.00 94.38 90 PRO A N 1
ATOM 668 C CA . PRO A 1 90 ? 18.246 6.082 -2.895 1.00 94.38 90 PRO A CA 1
ATOM 669 C C . PRO A 1 90 ? 17.121 7.112 -3.060 1.00 94.38 90 PRO A C 1
ATOM 671 O O . PRO A 1 90 ? 16.902 7.937 -2.180 1.00 94.38 90 PRO A O 1
ATOM 674 N N . PHE A 1 91 ? 16.374 7.061 -4.164 1.00 96.38 91 PHE A N 1
ATOM 675 C CA . PHE A 1 91 ? 15.282 7.996 -4.430 1.00 96.38 91 PHE A CA 1
ATOM 676 C C . PHE A 1 91 ? 13.979 7.551 -3.764 1.00 96.38 91 PHE A C 1
ATOM 678 O O . PHE A 1 91 ? 13.316 8.352 -3.108 1.00 96.38 91 PHE A O 1
ATOM 685 N N . VAL A 1 92 ? 13.617 6.276 -3.914 1.00 97.31 92 VAL A N 1
ATOM 686 C CA . VAL A 1 92 ? 12.377 5.720 -3.357 1.00 97.31 92 VAL A CA 1
ATOM 687 C C . VAL A 1 92 ? 12.437 5.678 -1.831 1.00 97.31 92 VAL A C 1
ATOM 689 O O . VAL A 1 92 ? 11.456 6.035 -1.177 1.00 97.31 92 VAL A O 1
ATOM 692 N N . ALA A 1 93 ? 13.588 5.312 -1.256 1.00 95.44 93 ALA A N 1
ATOM 693 C CA . ALA A 1 93 ? 13.790 5.327 0.192 1.00 95.44 93 ALA A CA 1
ATOM 694 C C . ALA A 1 93 ? 13.647 6.744 0.782 1.00 95.44 93 ALA A C 1
ATOM 696 O O . ALA A 1 93 ? 13.104 6.890 1.873 1.00 95.44 93 ALA A O 1
ATOM 697 N N . ASP A 1 94 ? 14.049 7.776 0.035 1.00 95.81 94 ASP A N 1
ATOM 698 C CA . ASP A 1 94 ? 13.891 9.202 0.374 1.00 95.81 94 ASP A CA 1
ATOM 699 C C . ASP A 1 94 ? 12.477 9.749 0.063 1.00 95.81 94 ASP A C 1
ATOM 701 O O . ASP A 1 94 ? 12.195 10.937 0.186 1.00 95.81 94 ASP A O 1
ATOM 705 N N . GLY A 1 95 ? 11.544 8.889 -0.357 1.00 96.69 95 GLY A N 1
ATOM 706 C CA . GLY A 1 95 ? 10.152 9.271 -0.591 1.00 96.69 95 GLY A CA 1
ATOM 707 C C . GLY A 1 95 ? 9.861 9.868 -1.973 1.00 96.69 95 GLY A C 1
ATOM 708 O O . GLY A 1 95 ? 8.755 10.361 -2.201 1.00 96.69 95 GLY A O 1
ATOM 709 N N . LYS A 1 96 ? 10.811 9.830 -2.915 1.00 97.69 96 LYS A N 1
ATOM 710 C CA . LYS A 1 96 ? 10.591 10.279 -4.301 1.00 97.69 96 LYS A CA 1
ATOM 711 C C . LYS A 1 96 ? 9.829 9.221 -5.099 1.00 97.69 96 LYS A C 1
ATOM 713 O O . LYS A 1 96 ? 9.945 8.029 -4.843 1.00 97.69 96 LYS A O 1
ATOM 718 N N . ASN A 1 97 ? 9.054 9.666 -6.089 1.00 98.25 97 ASN A N 1
ATOM 719 C CA . ASN A 1 97 ? 8.195 8.793 -6.896 1.00 98.25 97 ASN A CA 1
ATOM 720 C C . ASN A 1 97 ? 8.980 7.722 -7.670 1.00 98.25 97 ASN A C 1
ATOM 722 O O . ASN A 1 97 ? 10.065 7.994 -8.185 1.00 98.25 97 ASN A O 1
ATOM 726 N N . ALA A 1 98 ? 8.377 6.542 -7.828 1.00 97.56 98 ALA A N 1
ATOM 727 C CA . ALA A 1 98 ? 8.893 5.492 -8.700 1.00 97.56 98 ALA A CA 1
ATOM 728 C C . ALA A 1 98 ? 8.357 5.678 -10.130 1.00 97.56 98 ALA A C 1
ATOM 730 O O . ALA A 1 98 ? 7.159 5.899 -10.333 1.00 97.56 98 ALA A O 1
ATOM 731 N N . PHE A 1 99 ? 9.240 5.575 -11.123 1.00 96.81 99 PHE A N 1
ATOM 732 C CA . PHE A 1 99 ? 8.922 5.755 -12.544 1.00 96.81 99 PHE A CA 1
ATOM 733 C C . PHE A 1 99 ? 8.851 4.413 -13.277 1.00 96.81 99 PHE A C 1
ATOM 735 O O . PHE A 1 99 ? 9.601 3.500 -12.937 1.00 96.81 99 PHE A O 1
ATOM 742 N N . CYS A 1 100 ? 8.005 4.321 -14.310 1.00 96.00 100 CYS A N 1
ATOM 743 C CA . CYS A 1 100 ? 7.744 3.074 -15.045 1.00 96.00 100 CYS A CA 1
ATOM 744 C C . CYS A 1 100 ? 9.013 2.415 -15.592 1.00 96.00 100 CYS A C 1
ATOM 746 O O . CYS A 1 100 ? 9.241 1.241 -15.339 1.00 96.00 100 CYS A O 1
ATOM 748 N N . LYS A 1 101 ? 9.921 3.192 -16.197 1.00 93.56 101 LYS A N 1
ATOM 749 C CA . LYS A 1 101 ? 11.200 2.689 -16.739 1.00 93.56 101 LYS A CA 1
ATOM 750 C C . LYS A 1 101 ? 12.115 1.962 -15.745 1.00 93.56 101 LYS A C 1
ATOM 752 O O . LYS A 1 101 ? 13.096 1.358 -16.163 1.00 93.56 101 LYS A O 1
ATOM 757 N N . PHE A 1 102 ? 11.857 2.081 -14.443 1.00 95.00 102 PHE A N 1
ATOM 758 C CA . PHE A 1 102 ? 12.624 1.401 -13.399 1.00 95.00 102 PHE A CA 1
ATOM 759 C C . PHE A 1 102 ? 11.853 0.265 -12.718 1.00 95.00 102 PHE A C 1
ATOM 761 O O . PHE A 1 102 ? 12.422 -0.425 -11.867 1.00 95.00 102 PHE A O 1
ATOM 768 N N . VAL A 1 103 ? 10.578 0.070 -13.067 1.00 96.12 103 VAL A N 1
ATOM 769 C CA . VAL A 1 103 ? 9.777 -1.066 -12.607 1.00 96.12 103 VAL A CA 1
ATOM 770 C C . VAL A 1 103 ? 10.316 -2.335 -13.258 1.00 96.12 103 VAL A C 1
ATOM 772 O O . VAL A 1 103 ? 10.579 -2.370 -14.457 1.00 96.12 103 VAL A O 1
ATOM 775 N N . ARG A 1 104 ? 10.515 -3.376 -12.450 1.00 95.38 104 ARG A N 1
ATOM 776 C CA . ARG A 1 104 ? 10.970 -4.696 -12.912 1.00 95.38 104 ARG A CA 1
ATOM 777 C C . ARG A 1 104 ? 9.810 -5.670 -13.022 1.00 95.38 104 ARG A C 1
ATOM 779 O O . ARG A 1 104 ? 9.678 -6.364 -14.018 1.00 95.38 104 ARG A O 1
ATOM 786 N N . GLU A 1 105 ? 8.956 -5.667 -12.008 1.00 96.19 105 GLU A N 1
ATOM 787 C CA . GLU A 1 105 ? 7.755 -6.492 -11.921 1.00 96.19 105 GLU A CA 1
ATOM 788 C C . GLU A 1 105 ? 6.709 -5.761 -11.084 1.00 96.19 105 GLU A C 1
ATOM 790 O O . GLU A 1 105 ? 7.050 -5.069 -10.121 1.00 96.19 105 GLU A O 1
ATOM 795 N N . ALA A 1 106 ? 5.436 -5.964 -11.397 1.00 97.88 106 ALA A N 1
ATOM 796 C CA . ALA A 1 106 ? 4.313 -5.496 -10.599 1.00 97.88 106 ALA A CA 1
ATOM 797 C C . ALA A 1 106 ? 3.292 -6.629 -10.447 1.00 97.88 106 ALA A C 1
ATOM 799 O O . ALA A 1 106 ? 3.121 -7.439 -11.356 1.00 97.88 106 ALA A O 1
ATOM 800 N N . ASP A 1 107 ? 2.613 -6.686 -9.302 1.00 98.25 107 ASP A N 1
ATOM 801 C CA . ASP A 1 107 ? 1.476 -7.586 -9.101 1.00 98.25 107 ASP A CA 1
ATOM 802 C C . ASP A 1 107 ? 0.417 -7.359 -10.191 1.00 98.25 107 ASP A C 1
ATOM 804 O O . ASP A 1 107 ? -0.118 -6.250 -10.257 1.00 98.25 107 ASP A O 1
ATOM 808 N N . PRO A 1 108 ? 0.080 -8.368 -11.020 1.00 97.94 108 PRO A N 1
ATOM 809 C CA . PRO A 1 108 ? -0.847 -8.211 -12.146 1.00 97.94 108 PRO A CA 1
ATOM 810 C C . PRO A 1 108 ? -2.250 -7.736 -11.732 1.00 97.94 108 PRO A C 1
ATOM 812 O O . PRO A 1 108 ? -2.993 -7.185 -12.552 1.00 97.94 108 PRO A O 1
ATOM 815 N N . GLU A 1 109 ? -2.614 -7.891 -10.458 1.00 97.62 109 GLU A N 1
ATOM 816 C CA . GLU A 1 109 ? -3.897 -7.435 -9.928 1.00 97.62 109 GLU A CA 1
ATOM 817 C C . GLU A 1 109 ? -3.920 -5.941 -9.571 1.00 97.62 109 GLU A C 1
ATOM 819 O O . GLU A 1 109 ? -5.004 -5.391 -9.377 1.00 97.62 109 GLU A O 1
ATOM 824 N N . ILE A 1 110 ? -2.773 -5.249 -9.549 1.00 98.31 110 ILE A N 1
ATOM 825 C CA . ILE A 1 110 ? -2.718 -3.810 -9.250 1.00 98.31 110 ILE A CA 1
ATOM 826 C C . ILE A 1 110 ? -3.528 -3.019 -10.278 1.00 98.31 110 ILE A C 1
ATOM 828 O O . ILE A 1 110 ? -3.367 -3.162 -11.500 1.00 98.31 110 ILE A O 1
ATOM 832 N N . ARG A 1 111 ? -4.379 -2.125 -9.768 1.00 97.88 111 ARG A N 1
ATOM 833 C CA . ARG A 1 111 ? -5.123 -1.136 -10.546 1.00 97.88 111 ARG A CA 1
ATOM 834 C C . ARG A 1 111 ? -4.687 0.288 -10.184 1.00 97.88 111 ARG A C 1
ATOM 836 O O . ARG A 1 111 ? -4.182 0.532 -9.084 1.00 97.88 111 ARG A O 1
ATOM 843 N N . PRO A 1 112 ? -4.911 1.264 -11.086 1.00 98.31 112 PRO A N 1
ATOM 844 C CA . PRO A 1 112 ? -4.689 2.666 -10.767 1.00 98.31 112 PRO A CA 1
ATOM 845 C C . PRO A 1 112 ? -5.428 3.073 -9.490 1.00 98.31 112 PRO A C 1
ATOM 847 O O . PRO A 1 112 ? -6.637 2.894 -9.352 1.00 98.31 112 PRO A O 1
ATOM 850 N N . GLY A 1 113 ? -4.690 3.671 -8.566 1.00 97.88 113 GLY A N 1
ATOM 851 C CA . GLY A 1 113 ? -5.185 4.128 -7.278 1.00 97.88 113 GLY A CA 1
ATOM 852 C C . GLY A 1 113 ? -5.126 3.122 -6.141 1.00 97.88 113 GLY A C 1
ATOM 853 O O . GLY A 1 113 ? -5.460 3.507 -5.017 1.00 97.88 113 GLY A O 1
ATOM 854 N N . ASP A 1 114 ? -4.674 1.897 -6.394 1.00 98.50 114 ASP A N 1
ATOM 855 C CA . ASP A 1 114 ? -4.399 0.951 -5.325 1.00 98.50 114 ASP A CA 1
ATOM 856 C C . ASP A 1 114 ? -3.173 1.364 -4.520 1.00 98.50 114 ASP A C 1
ATOM 858 O O . ASP A 1 114 ? -2.250 2.028 -4.998 1.00 98.50 114 ASP A O 1
ATOM 862 N N . GLU A 1 115 ? -3.200 0.985 -3.252 1.00 98.69 115 GLU A N 1
ATOM 863 C CA . GLU A 1 115 ? -2.115 1.250 -2.329 1.00 98.69 115 GLU A CA 1
ATOM 864 C C . GLU A 1 115 ? -1.149 0.058 -2.372 1.00 98.69 115 GLU A C 1
ATOM 866 O O . GLU A 1 115 ? -1.566 -1.091 -2.227 1.00 98.69 115 GLU A O 1
ATOM 871 N N . VAL A 1 116 ? 0.132 0.332 -2.616 1.00 98.88 116 VAL A N 1
ATOM 872 C CA . VAL A 1 116 ? 1.133 -0.671 -2.997 1.00 98.88 116 VAL A CA 1
ATOM 873 C C . VAL A 1 116 ? 2.392 -0.594 -2.140 1.00 98.88 116 VAL A C 1
ATOM 875 O O . VAL A 1 116 ? 2.724 0.436 -1.543 1.00 98.88 116 VAL A O 1
ATOM 878 N N . LEU A 1 117 ? 3.106 -1.713 -2.122 1.00 98.81 117 LEU A N 1
ATOM 879 C CA . LEU A 1 117 ? 4.411 -1.910 -1.511 1.00 98.81 117 LEU A CA 1
ATOM 880 C C . LEU A 1 117 ? 5.476 -1.756 -2.597 1.00 98.81 117 LEU A C 1
ATOM 882 O O . LEU A 1 117 ? 5.483 -2.522 -3.560 1.00 98.81 117 LEU A O 1
ATOM 886 N N . VAL A 1 118 ? 6.388 -0.799 -2.451 1.00 98.69 118 VAL A N 1
ATOM 887 C CA . VAL A 1 118 ? 7.530 -0.686 -3.364 1.00 98.69 118 VAL A CA 1
ATOM 888 C C . VAL A 1 118 ? 8.705 -1.431 -2.763 1.00 98.69 118 VAL A C 1
ATOM 890 O O . VAL A 1 118 ? 9.118 -1.136 -1.641 1.00 98.69 118 VAL A O 1
ATOM 893 N N . VAL A 1 119 ? 9.218 -2.416 -3.493 1.00 98.31 119 VAL A N 1
ATOM 894 C CA . VAL A 1 119 ? 10.247 -3.341 -3.008 1.00 98.31 119 VAL A CA 1
ATOM 895 C C . VAL A 1 119 ? 11.458 -3.359 -3.929 1.00 98.31 119 VAL A C 1
ATOM 897 O O . VAL A 1 119 ? 11.364 -3.011 -5.106 1.00 98.31 119 VAL A O 1
ATOM 900 N N . LEU A 1 120 ? 12.595 -3.803 -3.407 1.00 96.75 120 LEU A N 1
ATOM 901 C CA . LEU A 1 120 ? 13.762 -4.074 -4.234 1.00 96.75 120 LEU A CA 1
ATOM 902 C C . LEU A 1 120 ? 13.480 -5.267 -5.163 1.00 96.75 120 LEU A C 1
ATOM 904 O O . LEU A 1 120 ? 13.048 -6.322 -4.703 1.00 96.75 120 LEU A O 1
ATOM 908 N N . GLY A 1 121 ? 13.686 -5.102 -6.466 1.00 93.19 121 GLY A N 1
ATOM 909 C CA . GLY A 1 121 ? 13.612 -6.191 -7.439 1.00 93.19 121 GLY A CA 1
ATOM 910 C C . GLY A 1 121 ? 14.830 -7.103 -7.372 1.00 93.19 121 GLY A C 1
ATOM 911 O O . GLY A 1 121 ? 15.864 -6.749 -6.808 1.00 93.19 121 GLY A O 1
ATOM 912 N N . GLU A 1 122 ? 14.716 -8.291 -7.957 1.00 84.81 122 GLU A N 1
ATOM 913 C CA . GLU A 1 122 ? 15.903 -9.098 -8.221 1.00 84.81 122 GLU A CA 1
ATOM 914 C C . GLU A 1 122 ? 16.780 -8.365 -9.241 1.00 84.81 122 GLU A C 1
ATOM 916 O O . GLU A 1 122 ? 16.290 -7.816 -10.233 1.00 84.81 122 GLU A O 1
ATOM 921 N N . ASN A 1 123 ? 18.090 -8.326 -8.992 1.00 70.81 123 ASN A N 1
ATOM 922 C CA . ASN A 1 123 ? 19.016 -7.879 -10.019 1.00 70.81 123 ASN A CA 1
ATOM 923 C C . ASN A 1 123 ? 18.967 -8.920 -11.134 1.00 70.81 123 ASN A C 1
ATOM 925 O O . ASN A 1 123 ? 19.349 -10.069 -10.915 1.00 70.81 123 ASN A O 1
ATOM 929 N N . ALA A 1 124 ? 18.532 -8.522 -12.330 1.00 54.62 124 ALA A N 1
ATOM 930 C CA . ALA A 1 124 ? 18.786 -9.331 -13.508 1.00 54.62 124 ALA A CA 1
ATOM 931 C C . ALA A 1 124 ? 20.300 -9.571 -13.567 1.00 54.62 124 ALA A C 1
ATOM 933 O O . ALA A 1 124 ? 21.078 -8.612 -13.632 1.00 54.62 124 ALA A O 1
ATOM 934 N N . VAL A 1 125 ? 20.720 -10.836 -13.492 1.00 45.41 125 VAL A N 1
ATOM 935 C CA . VAL A 1 125 ? 22.101 -11.209 -13.792 1.00 45.41 125 VAL A CA 1
ATOM 936 C C . VAL A 1 125 ? 22.313 -10.769 -15.231 1.00 45.41 125 VAL A C 1
ATOM 938 O O . VAL A 1 125 ? 21.750 -11.355 -16.152 1.00 45.41 125 VAL A O 1
ATOM 941 N N . ARG A 1 126 ? 23.042 -9.670 -15.437 1.00 47.50 126 ARG A N 1
ATOM 942 C CA . ARG A 1 126 ? 23.463 -9.302 -16.783 1.00 47.50 126 ARG A CA 1
ATOM 943 C C . ARG A 1 126 ? 24.447 -10.381 -17.205 1.00 47.50 126 ARG A C 1
ATOM 945 O O . ARG A 1 126 ? 25.573 -10.405 -16.711 1.00 47.50 126 ARG A O 1
ATOM 952 N N . GLU A 1 127 ? 24.014 -11.299 -18.063 1.00 40.03 127 GLU A N 1
ATOM 953 C CA . GLU A 1 127 ? 24.951 -12.104 -18.833 1.00 40.03 127 GLU A CA 1
ATOM 954 C C . GLU A 1 127 ? 25.803 -11.114 -19.631 1.00 40.03 127 GLU A C 1
ATOM 956 O O . GLU A 1 127 ? 25.325 -10.402 -20.513 1.00 40.03 127 GLU A O 1
ATOM 961 N N . ASN A 1 128 ? 27.060 -10.974 -19.214 1.00 41.94 128 ASN A N 1
ATOM 962 C CA . ASN A 1 128 ? 28.049 -10.182 -19.920 1.00 41.94 128 ASN A CA 1
ATOM 963 C C . ASN A 1 128 ? 28.344 -10.863 -21.261 1.00 41.94 128 ASN A C 1
ATOM 965 O O . ASN A 1 128 ? 29.268 -11.670 -21.351 1.00 41.94 128 ASN A O 1
ATOM 969 N N . GLU A 1 129 ? 27.626 -10.491 -22.316 1.00 45.81 129 GLU A N 1
ATOM 970 C CA . GLU A 1 129 ? 28.147 -10.614 -23.675 1.00 45.81 129 GLU A CA 1
ATOM 971 C C . GLU A 1 129 ? 28.899 -9.321 -24.034 1.00 45.81 129 GLU A C 1
ATOM 973 O O . GLU A 1 129 ? 28.345 -8.304 -24.442 1.00 45.81 129 GLU A O 1
ATOM 978 N N . SER A 1 130 ? 30.211 -9.376 -23.792 1.00 48.59 130 SER A N 1
ATOM 979 C CA . SER A 1 130 ? 31.276 -8.505 -24.317 1.00 48.59 130 SER A CA 1
ATOM 980 C C . SER A 1 130 ? 31.089 -8.218 -25.824 1.00 48.59 130 SER A C 1
ATOM 982 O O . SER A 1 130 ? 30.678 -9.122 -26.538 1.00 48.59 130 SER A O 1
ATOM 984 N N . ARG A 1 131 ? 31.413 -7.079 -26.446 1.00 48.22 131 ARG A N 1
ATOM 985 C CA . ARG A 1 131 ? 32.523 -6.117 -26.350 1.00 48.22 131 ARG A CA 1
ATOM 986 C C . ARG A 1 131 ? 32.087 -4.867 -27.136 1.00 48.22 131 ARG A C 1
ATOM 988 O O . ARG A 1 131 ? 31.507 -5.042 -28.199 1.00 48.22 131 ARG A O 1
ATOM 995 N N . ASP A 1 132 ? 32.470 -3.663 -26.720 1.00 40.69 132 ASP A N 1
ATOM 996 C CA . ASP A 1 132 ? 33.196 -2.798 -27.659 1.00 40.69 132 ASP A CA 1
ATOM 997 C C . ASP A 1 132 ? 33.968 -1.694 -26.937 1.00 40.69 132 ASP A C 1
ATOM 999 O O . ASP A 1 132 ? 33.467 -0.986 -26.061 1.00 40.69 132 ASP A O 1
ATOM 1003 N N . GLU A 1 133 ? 35.239 -1.603 -27.299 1.00 49.97 133 GLU A N 1
ATOM 1004 C CA . GLU A 1 133 ? 36.206 -0.647 -26.795 1.00 49.97 133 GLU A CA 1
ATOM 1005 C C . GLU A 1 133 ? 35.959 0.703 -27.474 1.00 49.97 133 GLU A C 1
ATOM 1007 O O . GLU A 1 133 ? 36.392 0.921 -28.602 1.00 49.97 133 GLU A O 1
ATOM 1012 N N . ASN A 1 134 ? 35.323 1.660 -26.791 1.00 41.69 134 ASN A N 1
ATOM 1013 C CA . ASN A 1 134 ? 35.662 3.057 -27.050 1.00 41.69 134 ASN A CA 1
ATOM 1014 C C . ASN A 1 134 ? 35.471 3.959 -25.830 1.00 41.69 134 ASN A C 1
ATOM 1016 O O . ASN A 1 134 ? 34.408 4.049 -25.220 1.00 41.69 134 ASN A O 1
ATOM 1020 N N . ARG A 1 135 ? 36.562 4.635 -25.487 1.00 47.12 135 ARG A N 1
ATOM 1021 C CA . ARG A 1 135 ? 36.755 5.479 -24.314 1.00 47.12 135 ARG A CA 1
ATOM 1022 C C . ARG A 1 135 ? 36.197 6.875 -24.597 1.00 47.12 135 ARG A C 1
ATOM 1024 O O . ARG A 1 135 ? 36.731 7.586 -25.441 1.00 47.12 135 ARG A O 1
ATOM 1031 N N . GLY A 1 136 ? 35.189 7.292 -23.838 1.00 36.12 136 GLY A N 1
ATOM 1032 C CA . GLY A 1 136 ? 34.756 8.685 -23.725 1.00 36.12 136 GLY A CA 1
ATOM 1033 C C . GLY A 1 136 ? 34.691 9.061 -22.251 1.00 36.12 136 GLY A C 1
ATOM 1034 O O . GLY A 1 136 ? 33.964 8.432 -21.493 1.00 36.12 136 GLY A O 1
ATOM 1035 N N . GLN A 1 137 ? 35.511 10.027 -21.838 1.00 43.09 137 GLN A N 1
ATOM 1036 C CA . GLN A 1 137 ? 35.590 10.522 -20.464 1.00 43.09 137 GLN A CA 1
ATOM 1037 C C . GLN A 1 137 ? 34.236 11.118 -20.054 1.00 43.09 137 GLN A C 1
ATOM 1039 O O . GLN A 1 137 ? 33.782 12.087 -20.657 1.00 43.09 137 GLN A O 1
ATOM 1044 N N . GLY A 1 138 ? 33.606 10.522 -19.046 1.00 34.19 138 GLY A N 1
ATOM 1045 C CA . GLY A 1 138 ? 32.379 10.993 -18.420 1.00 34.19 138 GLY A CA 1
ATOM 1046 C C . GLY A 1 138 ? 32.469 10.694 -16.930 1.00 34.19 138 GLY A C 1
ATOM 1047 O O . GLY A 1 138 ? 32.605 9.537 -16.551 1.00 34.19 138 GLY A O 1
ATOM 1048 N N . GLU A 1 139 ? 32.509 11.773 -16.158 1.00 38.00 139 GLU A N 1
ATOM 1049 C CA . GLU A 1 139 ? 32.391 11.923 -14.704 1.00 38.00 139 GLU A CA 1
ATOM 1050 C C . GLU A 1 139 ? 32.217 10.626 -13.893 1.00 38.00 139 GLU A C 1
ATOM 1052 O O . GLU A 1 139 ? 31.164 9.989 -13.896 1.00 38.00 139 GLU A O 1
ATOM 1057 N N . GLU A 1 140 ? 33.271 10.284 -13.146 1.00 33.97 140 GLU A N 1
ATOM 1058 C CA . GLU A 1 140 ? 33.241 9.317 -12.052 1.00 33.97 140 GLU A CA 1
ATOM 1059 C C . GLU A 1 140 ? 32.217 9.780 -11.005 1.00 33.97 140 GLU A C 1
ATOM 1061 O O . GLU A 1 140 ? 32.501 10.615 -10.146 1.00 33.97 140 GLU A O 1
ATOM 1066 N N . MET A 1 141 ? 30.997 9.251 -11.085 1.00 40.25 141 MET A N 1
ATOM 1067 C CA . MET A 1 141 ? 30.098 9.223 -9.940 1.00 40.25 141 MET A CA 1
ATOM 1068 C C . MET A 1 141 ? 30.565 8.101 -9.020 1.00 40.25 141 MET A C 1
ATOM 1070 O O . MET A 1 141 ? 30.450 6.921 -9.348 1.00 40.25 141 MET A O 1
ATOM 1074 N N . ASP A 1 142 ? 31.141 8.535 -7.901 1.00 33.41 142 ASP A N 1
ATOM 1075 C CA . ASP A 1 142 ? 31.516 7.760 -6.725 1.00 33.41 142 ASP A CA 1
ATOM 1076 C C . ASP A 1 142 ? 30.554 6.587 -6.493 1.00 33.41 142 ASP A C 1
ATOM 1078 O O . ASP A 1 142 ? 29.337 6.761 -6.363 1.00 33.41 142 ASP A O 1
ATOM 1082 N N . GLY A 1 143 ? 31.122 5.382 -6.519 1.00 39.72 143 GLY A N 1
ATOM 1083 C CA . GLY A 1 143 ? 30.410 4.129 -6.347 1.00 39.72 143 GLY A CA 1
ATOM 1084 C C . GLY A 1 143 ? 29.826 4.057 -4.946 1.00 39.72 143 GLY A C 1
ATOM 1085 O O . GLY A 1 143 ? 30.489 3.611 -4.014 1.00 39.72 143 GLY A O 1
ATOM 1086 N N . SER A 1 144 ? 28.565 4.468 -4.818 1.00 49.47 144 SER A N 1
ATOM 1087 C CA . SER A 1 144 ? 27.773 4.281 -3.608 1.00 49.47 144 SER A CA 1
ATOM 1088 C C . SER A 1 144 ? 27.789 2.804 -3.220 1.00 49.47 144 SER A C 1
ATOM 1090 O O . SER A 1 144 ? 27.436 1.958 -4.048 1.00 49.47 144 SER A O 1
ATOM 1092 N N . GLU A 1 145 ? 28.201 2.523 -1.981 1.00 42.34 145 GLU A N 1
ATOM 1093 C CA . GLU A 1 145 ? 28.188 1.208 -1.334 1.00 42.34 145 GLU A CA 1
ATOM 1094 C C . GLU A 1 145 ? 27.047 0.331 -1.852 1.00 42.34 145 GLU A C 1
ATOM 1096 O O . GLU A 1 145 ? 25.871 0.703 -1.788 1.00 42.34 145 GLU A O 1
ATOM 1101 N N . ALA A 1 146 ? 27.405 -0.843 -2.378 1.00 44.00 146 ALA A N 1
ATOM 1102 C CA . ALA A 1 146 ? 26.443 -1.853 -2.780 1.00 44.00 146 ALA A CA 1
ATOM 1103 C C . ALA A 1 146 ? 25.493 -2.115 -1.605 1.00 44.00 146 ALA A C 1
ATOM 1105 O O . ALA A 1 146 ? 25.882 -2.665 -0.578 1.00 44.00 146 ALA A O 1
ATOM 1106 N N . THR A 1 147 ? 24.247 -1.672 -1.749 1.00 50.59 147 THR A N 1
ATOM 1107 C CA . THR A 1 147 ? 23.186 -1.916 -0.779 1.00 50.59 147 THR A CA 1
ATOM 1108 C C . THR A 1 147 ? 23.033 -3.430 -0.604 1.00 50.59 147 THR A C 1
ATOM 1110 O O . THR A 1 147 ? 22.576 -4.112 -1.516 1.00 50.59 147 THR A O 1
ATOM 1113 N N . THR A 1 148 ? 23.389 -3.959 0.572 1.00 64.19 148 THR A N 1
ATOM 1114 C CA . THR A 1 148 ? 23.204 -5.367 0.992 1.00 64.19 148 THR A CA 1
ATOM 1115 C C . THR A 1 148 ? 21.725 -5.726 1.217 1.00 64.19 148 THR A C 1
ATOM 1117 O O . THR A 1 148 ? 21.405 -6.629 1.983 1.00 64.19 148 THR A O 1
ATOM 1120 N N . ALA A 1 149 ? 20.782 -4.980 0.637 1.00 76.31 149 ALA A N 1
ATOM 1121 C CA . ALA A 1 149 ? 19.372 -5.290 0.805 1.00 76.31 149 ALA A CA 1
ATOM 1122 C C . ALA A 1 149 ? 19.018 -6.495 -0.064 1.00 76.31 149 ALA A C 1
ATOM 1124 O O . ALA A 1 149 ? 19.280 -6.522 -1.267 1.00 76.31 149 ALA A O 1
ATOM 1125 N N . GLU A 1 150 ? 18.388 -7.481 0.559 1.00 87.50 150 GLU A N 1
ATOM 1126 C CA . GLU A 1 150 ? 17.902 -8.663 -0.134 1.00 87.50 150 GLU A CA 1
ATOM 1127 C C . GLU A 1 150 ? 16.754 -8.280 -1.083 1.00 87.50 150 GLU A C 1
ATOM 1129 O O . GLU A 1 150 ? 15.935 -7.408 -0.743 1.00 87.50 150 GLU A O 1
ATOM 1134 N N . PRO A 1 151 ? 16.625 -8.924 -2.257 1.00 90.88 151 PRO A N 1
ATOM 1135 C CA . PRO A 1 151 ? 15.461 -8.741 -3.110 1.00 90.88 151 PRO A CA 1
ATOM 1136 C C . PRO A 1 151 ? 14.165 -8.901 -2.314 1.00 90.88 151 PRO A C 1
ATOM 1138 O O . PRO A 1 151 ? 14.040 -9.769 -1.454 1.00 90.88 151 PRO A O 1
ATOM 1141 N N . GLY A 1 152 ? 13.169 -8.077 -2.622 1.00 92.31 152 GLY A N 1
ATOM 1142 C CA . GLY A 1 152 ? 11.874 -7.970 -1.944 1.00 92.31 152 GLY A CA 1
ATOM 1143 C C . GLY A 1 152 ? 11.871 -7.216 -0.626 1.00 92.31 152 GLY A C 1
ATOM 1144 O O . GLY A 1 152 ? 10.800 -7.106 -0.026 1.00 92.31 152 GLY A O 1
ATOM 1145 N N . THR A 1 153 ? 13.015 -6.685 -0.190 1.00 95.06 153 THR A N 1
ATOM 1146 C CA . THR A 1 153 ? 13.063 -5.721 0.912 1.00 95.06 153 THR A CA 1
ATOM 1147 C C . THR A 1 153 ? 12.152 -4.538 0.590 1.00 95.06 153 THR A C 1
ATOM 1149 O O . THR A 1 153 ? 12.195 -3.997 -0.517 1.00 95.06 153 THR A O 1
ATOM 1152 N N . LEU A 1 154 ? 11.305 -4.150 1.546 1.00 97.50 154 LEU A N 1
ATOM 1153 C CA . LEU A 1 154 ? 10.432 -2.986 1.414 1.00 97.50 154 LEU A CA 1
ATOM 1154 C C . LEU A 1 154 ? 11.273 -1.707 1.387 1.00 97.50 154 LEU A C 1
ATOM 1156 O O . LEU A 1 154 ? 12.082 -1.480 2.278 1.00 97.50 154 LEU A O 1
ATOM 1160 N N . LEU A 1 155 ? 11.043 -0.863 0.386 1.00 97.88 155 LEU A N 1
ATOM 1161 C CA . LEU A 1 155 ? 11.698 0.437 0.232 1.00 97.88 155 LEU A CA 1
ATOM 1162 C C . LEU A 1 155 ? 10.749 1.588 0.573 1.00 97.88 155 LEU A C 1
ATOM 1164 O O . LEU A 1 155 ? 11.173 2.617 1.097 1.00 97.88 155 LEU A O 1
ATOM 1168 N N . ALA A 1 156 ? 9.463 1.432 0.252 1.00 98.62 156 ALA A N 1
ATOM 1169 C CA . ALA A 1 156 ? 8.448 2.451 0.478 1.00 98.62 156 ALA A CA 1
ATOM 1170 C C . ALA A 1 156 ? 7.026 1.886 0.381 1.00 98.62 156 ALA A C 1
ATOM 1172 O O . ALA A 1 156 ? 6.796 0.782 -0.111 1.00 98.62 156 ALA A O 1
ATOM 1173 N N . VAL A 1 157 ? 6.056 2.704 0.782 1.00 98.81 157 VAL A N 1
ATOM 1174 C CA . VAL A 1 157 ? 4.635 2.519 0.467 1.00 98.81 157 VAL A CA 1
ATOM 1175 C C . VAL A 1 157 ? 4.118 3.700 -0.349 1.00 98.81 157 VAL A C 1
ATOM 1177 O O . VAL A 1 157 ? 4.565 4.844 -0.187 1.00 98.81 157 VAL A O 1
ATOM 1180 N N . GLY A 1 158 ? 3.166 3.439 -1.239 1.00 98.56 158 GLY A N 1
ATOM 1181 C CA . GLY A 1 158 ? 2.661 4.460 -2.147 1.00 98.56 158 GLY A CA 1
ATOM 1182 C C . GLY A 1 158 ? 1.341 4.104 -2.806 1.00 98.56 158 GLY A C 1
ATOM 1183 O O . GLY A 1 158 ? 0.721 3.093 -2.492 1.00 98.56 158 GLY A O 1
ATOM 1184 N N . ARG A 1 159 ? 0.923 4.961 -3.734 1.00 98.69 159 ARG A N 1
ATOM 1185 C CA . ARG A 1 159 ? -0.262 4.770 -4.569 1.00 98.69 159 ARG A CA 1
ATOM 1186 C C . ARG A 1 159 ? 0.166 4.471 -5.997 1.00 98.69 159 ARG A C 1
ATOM 1188 O O . ARG A 1 159 ? 0.930 5.247 -6.570 1.00 98.69 159 ARG A O 1
ATOM 1195 N N . ALA A 1 160 ? -0.341 3.392 -6.573 1.00 98.62 160 ALA A N 1
ATOM 1196 C CA . ALA A 1 160 ? -0.178 3.107 -7.989 1.00 98.62 160 ALA A CA 1
ATOM 1197 C C . ALA A 1 160 ? -0.867 4.196 -8.824 1.00 98.62 160 ALA A C 1
ATOM 1199 O O . ALA A 1 160 ? -2.039 4.510 -8.613 1.00 98.62 160 ALA A O 1
ATOM 1200 N N . GLU A 1 161 ? -0.150 4.787 -9.772 1.00 98.38 161 GLU A N 1
ATOM 1201 C CA . GLU A 1 161 ? -0.726 5.734 -10.736 1.00 98.38 161 GLU A CA 1
ATOM 1202 C C . GLU A 1 161 ? -1.178 5.022 -12.021 1.00 98.38 161 GLU A C 1
ATOM 1204 O O . GLU A 1 161 ? -2.059 5.514 -12.723 1.00 98.38 161 GLU A O 1
ATOM 1209 N N . LEU A 1 162 ? -0.639 3.828 -12.283 1.00 97.06 162 LEU A N 1
ATOM 1210 C CA . LEU A 1 162 ? -0.971 2.969 -13.420 1.00 97.06 162 LEU A CA 1
ATOM 1211 C C . LEU A 1 162 ? -1.337 1.552 -12.951 1.00 97.06 162 LEU A C 1
ATOM 1213 O O . LEU A 1 162 ? -1.113 1.198 -11.797 1.00 97.06 162 LEU A O 1
ATOM 1217 N N . GLY A 1 163 ? -1.926 0.747 -13.836 1.00 96.88 163 GLY A N 1
ATOM 1218 C CA . GLY A 1 163 ? -2.069 -0.698 -13.623 1.00 96.88 163 GLY A CA 1
ATOM 1219 C C . GLY A 1 163 ? -0.781 -1.439 -13.987 1.00 96.88 163 GLY A C 1
ATOM 1220 O O . GLY A 1 163 ? 0.051 -0.890 -14.705 1.00 96.88 163 GLY A O 1
ATOM 1221 N N . ALA A 1 164 ? -0.625 -2.678 -13.519 1.00 95.62 164 ALA A N 1
ATOM 1222 C CA . ALA A 1 164 ? 0.616 -3.447 -13.666 1.00 95.62 164 ALA A CA 1
ATOM 1223 C C . ALA A 1 164 ? 1.104 -3.611 -15.115 1.00 95.62 164 ALA A C 1
ATOM 1225 O O . ALA A 1 164 ? 2.277 -3.379 -15.385 1.00 95.62 164 ALA A O 1
ATOM 1226 N N . GLU A 1 165 ? 0.201 -3.940 -16.043 1.00 93.56 165 GLU A N 1
ATOM 1227 C CA . GLU A 1 165 ? 0.510 -4.063 -17.477 1.00 93.56 165 GLU A CA 1
ATOM 1228 C C . GLU A 1 165 ? 1.102 -2.755 -18.028 1.00 93.56 165 GLU A C 1
ATOM 1230 O O . GLU A 1 165 ? 2.223 -2.723 -18.524 1.00 93.56 165 GLU A O 1
ATOM 1235 N N . ALA A 1 166 ? 0.420 -1.631 -17.788 1.00 93.81 166 ALA A N 1
ATOM 1236 C CA . ALA A 1 166 ? 0.890 -0.315 -18.217 1.00 93.81 166 ALA A CA 1
ATOM 1237 C C . ALA A 1 166 ? 2.198 0.129 -17.530 1.00 93.81 166 ALA A C 1
ATOM 1239 O O . ALA A 1 166 ? 2.961 0.894 -18.115 1.00 93.81 166 ALA A O 1
ATOM 1240 N N . MET A 1 167 ? 2.473 -0.319 -16.296 1.00 94.88 167 MET A N 1
ATOM 1241 C CA . MET A 1 167 ? 3.765 -0.058 -15.648 1.00 94.88 167 MET A CA 1
ATOM 1242 C C . MET A 1 167 ? 4.920 -0.766 -16.366 1.00 94.88 167 MET A C 1
ATOM 1244 O O . MET A 1 167 ? 6.014 -0.209 -16.392 1.00 94.88 167 MET A O 1
ATOM 1248 N N . GLY A 1 168 ? 4.682 -1.964 -16.912 1.00 88.56 168 GLY A N 1
ATOM 1249 C CA . GLY A 1 168 ? 5.676 -2.739 -17.660 1.00 88.56 168 GLY A CA 1
ATOM 1250 C C . GLY A 1 168 ? 5.876 -2.257 -19.099 1.00 88.56 168 GLY A C 1
ATOM 1251 O O . GLY A 1 168 ? 6.993 -2.311 -19.605 1.00 88.56 168 GLY A O 1
ATOM 1252 N N . ASP A 1 169 ? 4.824 -1.735 -19.731 1.00 88.06 169 ASP A N 1
ATOM 1253 C CA . ASP A 1 169 ? 4.862 -1.333 -21.144 1.00 88.06 169 ASP A CA 1
ATOM 1254 C C . ASP A 1 169 ? 5.395 0.090 -21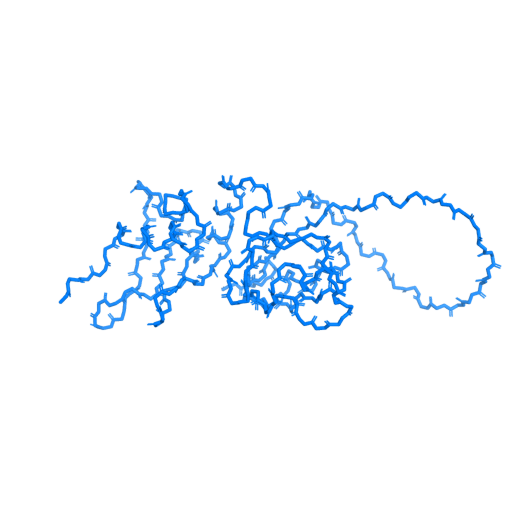.377 1.00 88.06 169 ASP A C 1
ATOM 1256 O O . ASP A 1 169 ? 5.832 0.426 -22.480 1.00 88.06 169 ASP A O 1
ATOM 1260 N N . PHE A 1 170 ? 5.333 0.969 -20.372 1.00 85.88 170 PHE A N 1
ATOM 1261 C CA . PHE A 1 170 ? 5.688 2.379 -20.543 1.00 85.88 170 PHE A CA 1
ATOM 1262 C C . PHE A 1 170 ? 7.119 2.709 -20.108 1.00 85.88 170 PHE A C 1
ATOM 1264 O O . PHE A 1 170 ? 7.521 2.514 -18.966 1.00 85.88 170 PHE A O 1
ATOM 1271 N N . GLU A 1 171 ? 7.861 3.381 -20.991 1.00 83.12 171 GLU A N 1
ATOM 1272 C CA . GLU A 1 171 ? 9.204 3.910 -20.696 1.00 83.12 171 GLU A CA 1
ATOM 1273 C C . GLU A 1 171 ? 9.179 5.291 -20.009 1.00 83.12 171 GLU A C 1
ATOM 1275 O O . GLU A 1 171 ? 10.209 5.838 -19.606 1.00 83.12 171 GLU A O 1
ATOM 1280 N N . THR A 1 172 ? 7.997 5.894 -19.866 1.00 87.31 172 THR A N 1
ATOM 1281 C CA . THR A 1 172 ? 7.814 7.209 -19.238 1.00 87.31 172 THR A CA 1
ATOM 1282 C C . THR A 1 172 ? 6.605 7.207 -18.307 1.00 87.31 172 THR A C 1
ATOM 1284 O O . THR A 1 172 ? 5.716 6.370 -18.422 1.00 87.31 172 THR A O 1
ATOM 1287 N N . GLY A 1 173 ? 6.571 8.156 -17.368 1.00 92.00 173 GLY A N 1
ATOM 1288 C CA . GLY A 1 173 ? 5.468 8.305 -16.417 1.00 92.00 173 GLY A CA 1
ATOM 1289 C C . GLY A 1 173 ? 5.770 7.773 -15.016 1.00 92.00 173 GLY A C 1
ATOM 1290 O O . GLY A 1 173 ? 6.740 7.049 -14.778 1.00 92.00 173 GLY A O 1
ATOM 1291 N N . ILE A 1 174 ? 4.946 8.210 -14.063 1.00 97.75 174 ILE A N 1
ATOM 1292 C CA . ILE A 1 174 ? 5.005 7.764 -12.670 1.00 97.75 174 ILE A CA 1
ATOM 1293 C C . ILE A 1 174 ? 4.264 6.431 -12.582 1.00 97.75 174 ILE A C 1
ATOM 1295 O O . ILE A 1 174 ? 3.090 6.364 -12.934 1.00 97.75 174 ILE A O 1
ATOM 1299 N N . ALA A 1 175 ? 4.935 5.399 -12.078 1.00 98.06 175 ALA A N 1
ATOM 1300 C CA . ALA A 1 175 ? 4.312 4.119 -11.764 1.00 98.06 175 ALA A CA 1
ATOM 1301 C C . ALA A 1 175 ? 3.660 4.173 -10.380 1.00 98.06 175 ALA A C 1
ATOM 1303 O O . ALA A 1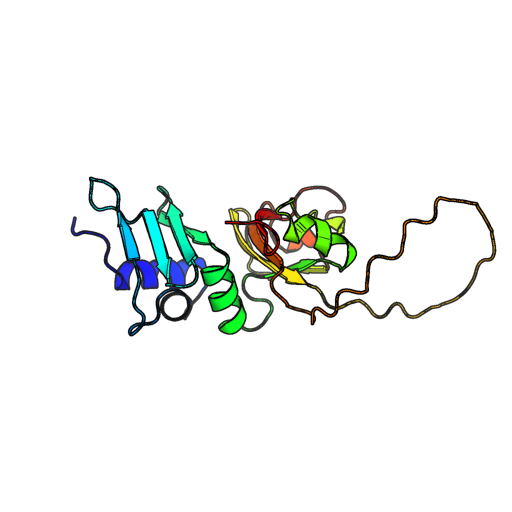 175 ? 2.496 3.808 -10.210 1.00 98.06 175 ALA A O 1
ATOM 1304 N N . VAL A 1 176 ? 4.401 4.684 -9.392 1.00 98.75 176 VAL A N 1
ATOM 1305 C CA . VAL A 1 176 ? 3.938 4.797 -8.007 1.00 98.75 176 VAL A CA 1
ATOM 1306 C C . VAL A 1 176 ? 4.261 6.177 -7.458 1.00 98.75 176 VAL A C 1
ATOM 1308 O O . VAL A 1 176 ? 5.419 6.605 -7.421 1.00 98.75 176 VAL A O 1
ATOM 1311 N N . LYS A 1 177 ? 3.230 6.857 -6.962 1.00 98.69 177 LYS A N 1
ATOM 1312 C CA . LYS A 1 177 ? 3.380 8.056 -6.148 1.00 98.69 177 LYS A CA 1
ATOM 1313 C C . LYS A 1 177 ? 3.709 7.647 -4.716 1.00 98.69 177 LYS A C 1
ATOM 1315 O O . LYS A 1 177 ? 2.852 7.106 -4.011 1.00 98.69 177 LYS A O 1
ATOM 1320 N N . ILE A 1 178 ? 4.946 7.886 -4.287 1.00 98.44 178 ILE A N 1
ATOM 1321 C CA . ILE A 1 178 ? 5.398 7.474 -2.956 1.00 98.44 178 ILE A CA 1
ATOM 1322 C C . ILE A 1 178 ? 4.754 8.358 -1.886 1.00 98.44 178 ILE A C 1
ATOM 1324 O O . ILE A 1 178 ? 4.604 9.569 -2.053 1.00 98.44 178 ILE A O 1
ATOM 1328 N N . ARG A 1 179 ? 4.333 7.728 -0.785 1.00 97.06 179 ARG A N 1
ATOM 1329 C CA . ARG A 1 179 ? 3.817 8.424 0.402 1.00 97.06 179 ARG A CA 1
ATOM 1330 C C . ARG A 1 179 ? 4.845 8.481 1.516 1.00 97.06 179 ARG A C 1
ATOM 1332 O O . ARG A 1 179 ? 4.942 9.493 2.204 1.00 97.06 179 ARG A O 1
ATOM 1339 N N . THR A 1 180 ? 5.553 7.379 1.744 1.00 97.38 180 THR A N 1
ATOM 1340 C CA . THR A 1 180 ? 6.549 7.257 2.811 1.00 97.38 180 THR A CA 1
ATOM 1341 C C . THR A 1 180 ? 7.596 6.236 2.382 1.00 97.38 180 THR A C 1
ATOM 1343 O O . THR A 1 180 ? 7.235 5.114 2.022 1.00 97.38 180 THR A O 1
ATOM 1346 N N . GLY A 1 181 ? 8.868 6.636 2.403 1.00 96.50 181 GLY A N 1
ATOM 1347 C CA . GLY A 1 181 ? 10.017 5.763 2.155 1.00 96.50 181 GLY A CA 1
ATOM 1348 C C . GLY A 1 181 ? 10.749 5.421 3.453 1.00 96.50 181 GLY A C 1
ATOM 1349 O O . GLY A 1 181 ? 10.626 6.144 4.441 1.00 96.50 181 GLY A O 1
ATOM 1350 N N . ILE A 1 182 ? 11.508 4.326 3.470 1.00 95.25 182 ILE A N 1
ATOM 1351 C CA . ILE A 1 182 ? 12.208 3.848 4.679 1.00 95.25 182 ILE A CA 1
ATOM 1352 C C . ILE A 1 182 ? 13.283 4.811 5.212 1.00 95.25 182 ILE A C 1
ATOM 1354 O O . ILE A 1 182 ? 13.636 4.734 6.383 1.00 95.25 182 ILE A O 1
ATOM 1358 N N . GLY A 1 183 ? 13.798 5.716 4.375 1.00 88.31 183 GLY A N 1
ATOM 1359 C CA . GLY A 1 183 ? 14.774 6.741 4.755 1.00 88.31 183 GLY A CA 1
ATOM 1360 C C . GLY A 1 183 ? 14.142 8.051 5.227 1.00 88.31 183 GLY A C 1
ATOM 1361 O O . GLY A 1 183 ? 14.854 8.949 5.671 1.00 88.31 183 GLY A O 1
ATOM 1362 N N . THR A 1 184 ? 12.815 8.183 5.144 1.00 80.62 184 THR A N 1
ATOM 1363 C CA . THR A 1 184 ? 12.121 9.386 5.614 1.00 80.62 184 THR A CA 1
ATOM 1364 C C . THR A 1 184 ? 11.889 9.314 7.121 1.00 80.62 184 THR A C 1
ATOM 1366 O O . THR A 1 184 ? 11.349 8.332 7.628 1.00 80.62 184 THR A O 1
ATOM 1369 N N . VAL A 1 185 ? 12.285 10.360 7.852 1.00 59.25 185 VAL A N 1
ATOM 1370 C CA . VAL A 1 185 ? 11.931 10.501 9.272 1.00 59.25 185 VAL A CA 1
ATOM 1371 C C . VAL A 1 185 ? 10.440 10.838 9.335 1.00 59.25 185 VAL A C 1
ATOM 1373 O O . VAL A 1 185 ? 10.024 11.891 8.848 1.00 59.25 185 VAL A O 1
ATOM 1376 N N . GLY A 1 186 ? 9.646 9.891 9.838 1.00 49.78 186 GLY A N 1
ATOM 1377 C CA . GLY A 1 186 ? 8.186 9.990 9.947 1.00 49.78 186 GLY A CA 1
ATOM 1378 C C . GLY A 1 186 ? 7.694 10.900 11.063 1.00 49.78 186 GLY A C 1
ATOM 1379 O O . GLY A 1 186 ? 8.421 11.069 12.066 1.00 49.78 186 GLY A O 1
#

Nearest PDB structures (foldseek):
  1it7-assembly1_B  TM=9.272E-01  e=8.226E-16  Pyrococcus horikoshii
  3d79-assembly1_A  TM=7.766E-01  e=4.339E-09  Pyrococcus horikoshii
  1q7h-assembly1_A  TM=6.871E-01  e=3.300E-07  Thermoplasma acidophilum DSM 1728
  2aus-assembly2_A  TM=8.911E-01  e=2.333E-04  Pyrococcus abyssi
  5wwt-assembly2_B  TM=6.918E-01  e=1.479E-03  Homo sapiens

Sequence (186 aa):
MGATGIEELRTVADYQFGAGAGAALFPPEEERTIRRSTSGRPQQVLAGEGRVVSYGVDGRFTLGLVGGERLARTFPRPRCRVSVGTESVPFVADGKNAFCKFVREADPEIRPGDEVLVVLGENAVRENESRDENRGQGEEMDGSEATTAEPGTLLAVGRAELGAEAMGDFETGIAVKIRTGIGTVG

Mean predicted aligned error: 7.82 Å

Solvent-accessible surface area (backbone atoms only — not comparable to full-atom values): 10574 Å² total; per-residue (Å²): 130,80,64,77,48,72,70,56,55,23,53,50,32,21,70,76,76,35,85,61,35,16,53,48,63,54,44,89,90,59,76,67,50,72,44,53,48,97,88,44,46,61,38,33,37,29,43,94,93,39,44,24,31,34,44,46,97,86,75,44,70,42,70,26,66,59,24,42,50,33,46,58,75,69,44,62,86,50,64,56,30,38,20,25,43,80,89,46,45,78,45,32,16,60,33,38,63,43,41,11,66,45,46,74,49,48,20,78,85,46,41,59,68,39,67,32,34,31,20,37,31,74,78,76,79,75,79,83,77,82,83,82,94,77,93,72,97,70,82,87,72,77,82,72,76,81,74,87,68,56,64,62,41,78,32,29,25,27,33,24,64,36,30,27,69,59,25,71,72,29,79,64,59,62,27,27,49,43,75,46,13,73,67,46,89,127

Radius of gyration: 18.84 Å; Cα contacts (8 Å, |Δi|>4): 366; chains: 1; bounding box: 61×29×49 Å

Secondary structure (DSSP, 8-state):
-----HHHHHHHHHHHH-TTHHHHHS-TTS--EEEE-TTS-EEEEEETTEEEEEE-TTS-EEE-HHHHHHHHHHSPTTTTEEEE-GGGHHHHHTTPPEEGGGEEEE-TT--TT-EEEEEEPPPP------------------------PPTT-EEEEEEESS-HHHHHH-SSSEEEEEEEETTS--

Foldseek 3Di:
DDQQDLVNVLVQLCVQQNNPLSCLLPPPPFDWDFDADPVNYTAFIAGPVGTQWGQDPVRHTAGDPSVLVSSLVPDDPPGQEWAFEPVCQVQVLQQHFDWLLGTDFHDQPDAAFRKGFYWHADPDPPPDPDDDDDDDDDDPPDDDPDPPDDGGHTFFIFGARHHGVCSNPDNGDTGTRTDHGNNDDD

pLDDT: mean 87.38, std 18.85, range [33.41, 98.88]